Protein AF-A0A7L3KMN9-F1 (afdb_monomer)

pLDDT: mean 95.57, std 6.99, range [38.72, 98.69]

Mean predicted aligned error: 3.56 Å

Organism: NCBI:txid626378

Nearest PDB structures (foldseek):
  5nfn-assembly1_B  TM=9.937E-01  e=2.273E-22  Homo sapiens
  4qu2-assembly1_A  TM=9.905E-01  e=6.422E-22  Mus musculus
  5nfo-assembly1_A  TM=9.933E-01  e=1.152E-21  Homo sapiens
  4qsz-assembly3_A  TM=9.770E-01  e=4.801E-21  Escherichia coli K-12
  4qsz-assembly2_B  TM=9.690E-01  e=9.503E-20  Escherichia coli K-12

Foldseek 3Di:
DPDQPPDAEEAQADDALVCCLVPDVVNPGHHHYHPQFVVFLLLVQVDLVNCCVQQQQFWAWKFKALQQEAQDDDPNDRDHTDTDTDGPNVQSCDQVVVDDDSIWIKQWDFQQCCVVRPVSCPSRGDQARVSNCSNVVHGDNHDGDIDTHPSHDYDDDDDPDDDDDDDSDDDDDDDDDDPVCVVVDDD

Sequence (187 aa):
ELGWPESVPYLDRPPSPLEFYRQWVSPNKPCIIRNAISHWPALKKWISACLREVVGPKVVSVAVTPNSYAEAVFQDRFVMPEDRQMPFMNFLDIVEKKVTSPNVFYVQKQCSNLTEELPELVCDVQPDIPWMSEALGKKPDAVNFWLGESAAVTSLHKDHYENLYCVISGEKYFLLHPPSDRPFIPY

Radius of gyration: 18.08 Å; Cα contacts (8 Å, |Δi|>4): 245; chains: 1; bounding box: 43×46×42 Å

InterPro domains:
  IPR003347 JmjC domain [PS51184] (107-187)
  IPR014710 RmlC-like jelly roll fold [G3DSA:2.60.120.10] (1-187)
  IPR041667 Cupin-like domain 8 [PF13621] (17-184)

Solvent-accessible surface area (backbone atoms only — not comparable to full-atom values): 11649 Å² total; per-residue (Å²): 130,95,72,75,72,98,60,78,49,76,36,83,45,68,62,54,28,70,56,40,31,66,68,23,58,76,70,71,46,76,68,45,66,35,72,65,60,77,84,32,53,36,68,76,50,69,42,72,70,48,43,38,70,76,46,13,84,42,64,38,66,28,36,38,24,80,76,27,53,37,66,27,79,57,92,96,39,80,40,73,45,47,80,40,80,42,38,40,38,61,52,47,33,40,66,70,63,76,41,88,69,85,54,35,49,27,34,61,52,84,76,20,35,28,66,76,65,39,51,87,57,49,85,30,48,71,94,60,56,68,47,56,30,60,43,70,72,45,77,73,95,60,49,65,49,76,54,62,34,95,66,52,41,79,53,96,81,85,78,99,64,93,81,86,88,80,83,67,72,86,85,84,90,83,89,85,76,62,82,84,48,50,93,77,55,87,133

Secondary structure (DSSP, 8-state):
--PPPSSPPEESSPPPHHHHIIIIITTT---EETTSSTT-THHHH-SHHHHHHHHTT-EEEEEEESSSEESEEETTEEEPPEEEEEEHHHHHHHHTTSS--SSEEEE--TTTHHHHH-GGGGGGS-SS-HHHHHHHTS--S-----EE-TT-EEPS---SS------SSS--------GGGGGGS--

Structure (mmCIF, N/CA/C/O backbone):
data_AF-A0A7L3KMN9-F1
#
_entry.id   AF-A0A7L3KMN9-F1
#
loop_
_atom_site.group_PDB
_atom_site.id
_atom_site.type_symbol
_atom_site.label_atom_id
_atom_site.label_alt_id
_atom_site.label_comp_id
_atom_site.label_asym_id
_atom_site.label_entity_id
_atom_site.label_seq_id
_atom_site.pdbx_PDB_ins_code
_atom_site.Cartn_x
_atom_site.Cartn_y
_atom_site.Cartn_z
_atom_site.occupancy
_atom_site.B_iso_or_equiv
_atom_site.auth_seq_id
_atom_site.auth_comp_id
_atom_site.auth_asym_id
_atom_site.auth_atom_id
_atom_site.pdbx_PDB_model_num
ATOM 1 N N . GLU A 1 1 ? -24.350 -23.010 5.254 1.00 38.72 1 GLU A N 1
ATOM 2 C CA . GLU A 1 1 ? -23.432 -22.973 4.099 1.00 38.72 1 GLU A CA 1
ATOM 3 C C . GLU A 1 1 ? -22.337 -21.959 4.385 1.00 38.72 1 GLU A C 1
ATOM 5 O O . GLU A 1 1 ? -22.647 -20.846 4.792 1.00 38.72 1 GLU A O 1
ATOM 10 N N . LEU A 1 2 ? -21.069 -22.358 4.274 1.00 51.28 2 LEU A N 1
ATOM 11 C CA . LEU A 1 2 ? -19.903 -21.481 4.455 1.00 51.28 2 LEU A CA 1
ATOM 12 C C . LEU A 1 2 ? -19.679 -20.662 3.172 1.00 51.28 2 LEU A C 1
ATOM 14 O O . LEU A 1 2 ? -18.663 -20.804 2.504 1.00 51.28 2 LEU A O 1
ATOM 18 N N . GLY A 1 3 ? -20.680 -19.872 2.782 1.00 59.69 3 GLY A N 1
ATOM 19 C CA . GLY A 1 3 ? -20.587 -19.004 1.613 1.00 59.69 3 GLY A CA 1
ATOM 20 C C . GLY A 1 3 ? -19.714 -17.796 1.931 1.00 59.69 3 GLY A C 1
ATOM 21 O O . GLY A 1 3 ? -20.042 -17.008 2.823 1.00 59.69 3 GLY A O 1
ATOM 22 N N . TRP A 1 4 ? -18.600 -17.651 1.219 1.00 72.19 4 TRP A N 1
ATOM 23 C CA . TRP A 1 4 ? -17.903 -16.372 1.148 1.00 72.19 4 TRP A CA 1
ATOM 24 C C . TRP A 1 4 ? -18.816 -15.360 0.443 1.00 72.19 4 TRP A C 1
ATOM 26 O O . TRP A 1 4 ? -19.500 -15.738 -0.510 1.00 72.19 4 TRP A O 1
ATOM 36 N N . PRO A 1 5 ? -18.890 -14.101 0.907 1.00 75.88 5 PRO A N 1
ATOM 37 C CA . PRO A 1 5 ? -19.662 -13.092 0.196 1.00 75.88 5 PRO A CA 1
ATOM 38 C C . PRO A 1 5 ? -19.078 -12.893 -1.209 1.00 75.88 5 PRO A C 1
ATOM 40 O O . PRO A 1 5 ? -17.860 -12.846 -1.365 1.00 75.88 5 PRO A O 1
ATOM 43 N N . GLU A 1 6 ? -19.939 -12.735 -2.219 1.00 82.94 6 GLU A N 1
ATOM 44 C CA . GLU A 1 6 ? -19.522 -12.529 -3.620 1.00 82.94 6 GLU A CA 1
ATOM 45 C C . GLU A 1 6 ? -18.734 -11.221 -3.830 1.00 82.94 6 GLU A C 1
ATOM 47 O O . GLU A 1 6 ? -18.059 -11.047 -4.841 1.00 82.94 6 GLU A O 1
ATOM 52 N N . SER A 1 7 ? -18.798 -10.296 -2.867 1.00 93.19 7 SER A N 1
ATOM 53 C CA . SER A 1 7 ? -18.113 -9.003 -2.899 1.00 93.19 7 SER A CA 1
ATOM 54 C C . SER A 1 7 ? -17.519 -8.642 -1.540 1.00 93.19 7 SER A C 1
ATOM 56 O O . SER A 1 7 ? -18.111 -8.955 -0.503 1.00 93.19 7 SER A O 1
ATOM 58 N N . VAL A 1 8 ? -16.410 -7.896 -1.536 1.00 96.94 8 VAL A N 1
ATOM 59 C CA . VAL A 1 8 ? -15.819 -7.351 -0.305 1.00 96.94 8 VAL A CA 1
ATOM 60 C C . VAL A 1 8 ? -16.726 -6.242 0.259 1.00 96.94 8 VAL A C 1
ATOM 62 O O . VAL A 1 8 ? -16.951 -5.239 -0.421 1.00 96.94 8 VAL A O 1
ATOM 65 N N . PRO A 1 9 ? -17.264 -6.391 1.483 1.00 97.00 9 PRO A N 1
ATOM 66 C CA . PRO A 1 9 ? -18.179 -5.417 2.070 1.00 97.00 9 PRO A CA 1
ATOM 67 C C . PRO A 1 9 ? -17.468 -4.131 2.509 1.00 97.00 9 PRO A C 1
ATOM 69 O O . PRO A 1 9 ? -16.293 -4.140 2.888 1.00 97.00 9 PRO A O 1
ATOM 72 N N . TYR A 1 10 ? -18.221 -3.029 2.511 1.00 98.19 10 TYR A N 1
ATOM 73 C CA . TYR A 1 10 ? -17.763 -1.712 2.949 1.00 98.19 10 TYR A CA 1
ATOM 74 C C . TYR A 1 10 ? -18.310 -1.364 4.338 1.00 98.19 10 TYR A C 1
ATOM 76 O O . TYR A 1 10 ? -19.479 -1.606 4.630 1.00 98.19 10 TYR A O 1
ATOM 84 N N . LEU A 1 11 ? -17.476 -0.735 5.166 1.00 98.25 11 LEU A N 1
ATOM 85 C CA . LEU A 1 11 ? -17.874 -0.036 6.385 1.00 98.25 11 LEU A CA 1
ATOM 86 C C . LEU A 1 11 ? -17.721 1.464 6.145 1.00 98.25 11 LEU A C 1
ATOM 88 O O . LEU A 1 11 ? -16.671 1.911 5.689 1.00 98.25 11 LEU A O 1
ATOM 92 N N . ASP A 1 12 ? -18.726 2.262 6.499 1.00 98.00 12 ASP A N 1
ATOM 93 C CA . ASP A 1 12 ? -18.666 3.720 6.318 1.00 98.00 12 ASP A CA 1
ATOM 94 C C . ASP A 1 12 ? -17.828 4.443 7.388 1.00 98.00 12 ASP A C 1
ATOM 96 O O . ASP A 1 12 ? -17.547 5.637 7.261 1.00 98.00 12 ASP A O 1
ATOM 100 N N . ARG A 1 13 ? -17.425 3.733 8.447 1.00 97.19 13 ARG A N 1
ATOM 101 C CA . ARG A 1 13 ? -16.622 4.257 9.558 1.00 97.19 13 ARG A CA 1
ATOM 102 C C . ARG A 1 13 ? -15.707 3.182 10.149 1.00 97.19 13 ARG A C 1
ATOM 104 O O . ARG A 1 13 ? -16.015 1.995 10.015 1.00 97.19 13 ARG A O 1
ATOM 111 N N . PRO A 1 14 ? -14.670 3.578 10.906 1.00 97.81 14 PRO A N 1
ATOM 112 C CA . PRO A 1 14 ? -13.945 2.669 11.783 1.00 97.81 14 PRO A CA 1
ATOM 113 C C . PRO A 1 14 ? -14.877 1.863 12.706 1.00 97.81 14 PRO A C 1
ATOM 115 O O . PRO A 1 14 ? -15.758 2.452 13.354 1.00 97.81 14 PRO A O 1
ATOM 118 N N . PRO A 1 15 ? -14.708 0.532 12.779 1.00 98.06 15 PRO A N 1
ATOM 119 C CA . PRO A 1 15 ? -15.405 -0.308 13.745 1.00 98.06 15 PRO A CA 1
ATOM 120 C C . PRO A 1 15 ? -14.824 -0.132 15.151 1.00 98.06 15 PRO A C 1
ATOM 122 O O . PRO A 1 15 ? -13.689 0.311 15.328 1.00 98.06 15 PRO A O 1
ATOM 125 N N . SER A 1 16 ? -15.594 -0.521 16.169 1.00 98.50 16 SER A N 1
ATOM 126 C CA . SER A 1 16 ? -15.006 -0.725 17.503 1.00 98.50 16 SER A CA 1
ATOM 127 C C . SER A 1 16 ? -14.066 -1.946 17.502 1.00 98.50 16 SER A C 1
ATOM 129 O O . SER A 1 16 ? -14.273 -2.855 16.697 1.00 98.50 16 SER A O 1
ATOM 131 N N . PRO A 1 17 ? -13.086 -2.038 18.418 1.00 98.69 17 PRO A N 1
ATOM 132 C CA . PRO A 1 17 ? -12.179 -3.188 18.503 1.00 98.69 17 PRO A CA 1
ATOM 133 C C . PRO A 1 17 ? -12.902 -4.542 18.599 1.00 98.69 17 PRO A C 1
ATOM 135 O O . PRO A 1 17 ? -12.623 -5.466 17.835 1.00 98.69 17 PRO A O 1
ATOM 138 N N . LEU A 1 18 ? -13.909 -4.640 19.477 1.00 98.56 18 LEU A N 1
ATOM 139 C CA . LEU A 1 18 ? -14.726 -5.847 19.647 1.00 98.56 18 LEU A CA 1
ATOM 140 C C . LEU A 1 18 ? -15.517 -6.201 18.380 1.00 98.56 18 LEU A C 1
ATOM 142 O O . LEU A 1 18 ? -15.617 -7.369 18.002 1.00 98.56 18 LEU A O 1
ATOM 146 N N . GLU A 1 19 ? -16.109 -5.195 17.737 1.00 98.31 19 GLU A N 1
ATOM 147 C CA . GLU A 1 19 ? -16.822 -5.365 16.471 1.00 98.31 19 GLU A CA 1
ATOM 148 C C . GLU A 1 19 ? -15.878 -5.867 15.382 1.00 98.31 19 GLU A C 1
ATOM 150 O O . GLU A 1 19 ? -16.220 -6.821 14.682 1.00 98.31 19 GLU A O 1
ATOM 155 N N . PHE A 1 20 ? -14.687 -5.270 15.287 1.00 98.44 20 PHE A N 1
ATOM 156 C CA . PHE A 1 20 ? -13.703 -5.628 14.283 1.00 98.44 20 PHE A CA 1
ATOM 157 C C . PHE A 1 20 ? -13.250 -7.078 14.431 1.00 98.44 20 PHE A C 1
ATOM 159 O O . PHE A 1 20 ? -13.301 -7.859 13.478 1.00 98.44 20 PHE A O 1
ATOM 166 N N . TYR A 1 21 ? -12.894 -7.458 15.659 1.00 98.56 21 TYR A N 1
ATOM 167 C CA . TYR A 1 21 ? -12.432 -8.804 15.948 1.00 98.56 21 TYR A CA 1
ATOM 168 C C . TYR A 1 21 ? -13.511 -9.853 15.659 1.00 98.56 21 TYR A C 1
ATOM 170 O O . TYR A 1 21 ? -13.257 -10.854 14.991 1.00 98.56 21 TYR A O 1
ATOM 178 N N . ARG A 1 22 ? -14.742 -9.611 16.129 1.00 98.31 22 ARG A N 1
ATOM 179 C CA . ARG A 1 22 ? -15.857 -10.556 15.991 1.00 98.31 22 ARG A CA 1
ATOM 180 C C . ARG A 1 22 ? -16.311 -10.733 14.544 1.00 98.31 22 ARG A C 1
ATOM 182 O O . ARG A 1 22 ? -16.684 -11.838 14.166 1.00 98.31 22 ARG A O 1
ATOM 189 N N . GLN A 1 23 ? -16.363 -9.652 13.765 1.00 97.25 23 GLN A N 1
ATOM 190 C CA . GLN A 1 23 ? -16.981 -9.671 12.435 1.00 97.25 23 GLN A CA 1
ATOM 191 C C . GLN A 1 23 ? -15.994 -9.918 11.291 1.00 97.25 23 GLN A C 1
ATOM 193 O O . GLN A 1 23 ? -16.420 -10.431 10.255 1.00 97.25 23 GLN A O 1
ATOM 198 N N . TRP A 1 24 ? -14.708 -9.597 11.473 1.00 97.44 24 TRP A N 1
ATOM 199 C CA . TRP A 1 24 ? -13.715 -9.628 10.392 1.00 97.44 24 TRP A CA 1
ATOM 200 C C . TRP A 1 24 ? -12.519 -10.516 10.721 1.00 97.44 24 TRP A C 1
ATOM 202 O O . TRP A 1 24 ? -12.284 -11.482 10.000 1.00 97.44 24 TRP A O 1
ATOM 212 N N . VAL A 1 25 ? -11.826 -10.268 11.838 1.00 97.94 25 VAL A N 1
ATOM 213 C CA . VAL A 1 25 ? -10.601 -11.013 12.195 1.00 97.94 25 VAL A CA 1
ATOM 214 C C . VAL A 1 25 ? -10.900 -12.485 12.481 1.00 97.94 25 VAL A C 1
ATOM 216 O O . VAL A 1 25 ? -10.425 -13.370 11.777 1.00 97.94 25 VAL A O 1
ATOM 219 N N . SER A 1 26 ? -11.736 -12.766 13.486 1.00 97.94 26 SER A N 1
ATOM 220 C CA . SER A 1 26 ? -12.065 -14.135 13.901 1.00 97.94 26 SER A CA 1
ATOM 221 C C . SER A 1 26 ? -12.664 -14.999 12.778 1.00 97.94 26 SER A C 1
ATOM 223 O O . SER A 1 26 ? -12.251 -16.153 12.661 1.00 97.94 26 SER A O 1
ATOM 225 N N . PRO A 1 27 ? -13.593 -14.500 11.936 1.00 96.19 27 PRO A N 1
ATOM 226 C CA . PRO A 1 27 ? -14.102 -15.268 10.801 1.00 96.19 27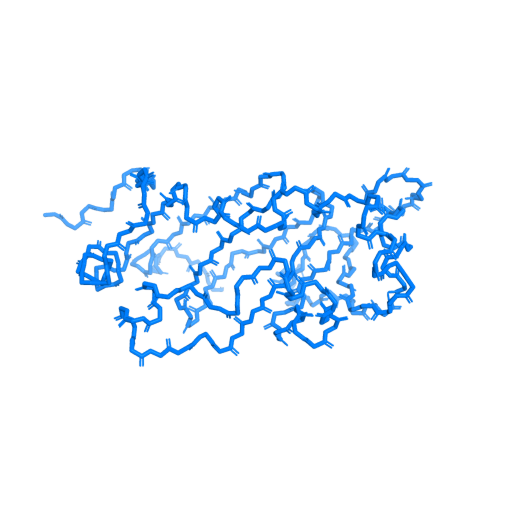 PRO A CA 1
ATOM 227 C C . PRO A 1 27 ? -13.209 -15.208 9.548 1.00 96.19 27 PRO A C 1
ATOM 229 O O . PRO A 1 27 ? -13.607 -15.776 8.533 1.00 96.19 27 PRO A O 1
ATOM 232 N N . ASN A 1 28 ? -12.047 -14.542 9.598 1.00 96.88 28 ASN A N 1
ATOM 233 C CA . ASN A 1 28 ? -11.095 -14.387 8.492 1.00 96.88 28 ASN A CA 1
ATOM 234 C C . ASN A 1 28 ? -11.726 -13.758 7.232 1.00 96.88 28 ASN A C 1
ATOM 236 O O . ASN A 1 28 ? -11.634 -14.298 6.135 1.00 96.88 28 ASN A O 1
ATOM 240 N N . LYS A 1 29 ? -12.433 -12.631 7.382 1.00 96.12 29 LYS A N 1
ATOM 241 C CA . LYS A 1 29 ? -13.154 -11.963 6.284 1.00 96.12 29 LYS A CA 1
ATOM 242 C C . LYS A 1 29 ? -12.533 -10.610 5.928 1.00 96.12 29 LYS A C 1
ATOM 244 O O . LYS A 1 29 ? -12.322 -9.801 6.832 1.00 96.12 29 LYS A O 1
ATOM 249 N N . PRO A 1 30 ? -12.324 -10.310 4.632 1.00 97.62 30 PRO A N 1
ATOM 250 C CA . PRO A 1 30 ? -11.887 -8.985 4.209 1.00 97.62 30 PRO A CA 1
ATOM 251 C C . PRO A 1 30 ? -13.030 -7.965 4.311 1.00 97.62 30 PRO A C 1
ATOM 253 O O . PRO A 1 30 ? -14.206 -8.306 4.169 1.00 97.62 30 PRO A O 1
ATOM 256 N N . CYS A 1 31 ? -12.674 -6.694 4.494 1.00 97.88 31 CYS A N 1
ATOM 257 C CA . CYS A 1 31 ? -13.583 -5.557 4.359 1.00 97.88 31 CYS A CA 1
ATOM 258 C C . CYS A 1 31 ? -12.830 -4.305 3.895 1.00 97.88 31 CYS A C 1
ATOM 260 O O . CYS A 1 31 ? -11.608 -4.225 4.015 1.00 97.88 31 CYS A O 1
ATOM 262 N N . ILE A 1 32 ? -13.568 -3.317 3.388 1.00 98.62 32 ILE A N 1
ATOM 263 C CA . ILE A 1 32 ? -13.047 -1.981 3.081 1.00 98.62 32 ILE A CA 1
ATOM 264 C C . ILE A 1 32 ? -13.632 -0.990 4.084 1.00 98.62 32 ILE A C 1
ATOM 266 O O . ILE A 1 32 ? -14.848 -0.860 4.194 1.00 98.62 32 ILE A O 1
ATOM 270 N N . ILE A 1 33 ? -12.779 -0.255 4.796 1.00 98.62 33 ILE A N 1
ATOM 271 C CA . ILE A 1 33 ? -13.207 0.691 5.833 1.00 98.62 33 ILE A CA 1
ATOM 272 C C . ILE A 1 33 ? -13.008 2.118 5.326 1.00 98.62 33 ILE A C 1
ATOM 274 O O . ILE A 1 33 ? -11.885 2.595 5.166 1.00 98.62 33 ILE A O 1
ATOM 278 N N . ARG A 1 34 ? -14.112 2.818 5.081 1.00 98.44 34 ARG A N 1
ATOM 279 C CA . ARG A 1 34 ? -14.117 4.230 4.698 1.00 98.44 34 ARG A CA 1
ATOM 280 C C . ARG A 1 34 ? -13.919 5.112 5.922 1.00 98.44 34 ARG A C 1
ATOM 282 O O . ARG A 1 34 ? -14.195 4.726 7.056 1.00 98.44 34 ARG A O 1
ATOM 289 N N . ASN A 1 35 ? -13.442 6.327 5.670 1.00 97.50 35 ASN A N 1
ATOM 290 C CA . ASN A 1 35 ? -13.245 7.363 6.682 1.00 97.50 35 ASN A CA 1
ATOM 291 C C . ASN A 1 35 ? -12.306 6.974 7.844 1.00 97.50 35 ASN A C 1
ATOM 293 O O . ASN A 1 35 ? -12.339 7.604 8.898 1.00 97.50 35 ASN A O 1
ATOM 297 N N . ALA A 1 36 ? -11.466 5.947 7.668 1.00 97.94 36 ALA A N 1
ATOM 298 C CA . ALA A 1 36 ? -10.577 5.456 8.721 1.00 97.94 36 ALA A CA 1
ATOM 299 C C . ALA A 1 36 ? -9.269 6.234 8.865 1.00 97.94 36 ALA A C 1
ATOM 301 O O . ALA A 1 36 ? -8.643 6.177 9.919 1.00 97.94 36 ALA A O 1
ATOM 302 N N . ILE A 1 37 ? -8.877 6.960 7.819 1.00 97.88 37 ILE A N 1
ATOM 303 C CA . ILE A 1 37 ? -7.622 7.715 7.753 1.00 97.88 37 ILE A CA 1
ATOM 304 C C . ILE A 1 37 ? -7.853 9.187 7.387 1.00 97.88 37 ILE A C 1
ATOM 306 O O . ILE A 1 37 ? -6.915 9.889 7.035 1.00 97.88 37 ILE A O 1
ATOM 310 N N . SER A 1 38 ? -9.096 9.682 7.464 1.00 97.12 38 SER A N 1
ATOM 311 C CA . SER A 1 38 ? -9.467 11.048 7.046 1.00 97.12 38 SER A CA 1
ATOM 312 C C . SER A 1 38 ? -8.726 12.153 7.807 1.00 97.12 38 SER A C 1
ATOM 314 O O . SER A 1 38 ? -8.641 13.287 7.338 1.00 97.12 38 SER A O 1
ATOM 316 N N . HIS A 1 39 ? -8.207 11.836 8.993 1.00 97.00 39 HIS A N 1
ATOM 317 C CA . HIS A 1 39 ? -7.405 12.721 9.834 1.00 97.00 39 HIS A CA 1
ATOM 318 C C . HIS A 1 39 ? -5.911 12.706 9.496 1.00 97.00 39 HIS A C 1
ATOM 320 O O . HIS A 1 39 ? -5.186 13.540 10.032 1.00 97.00 39 HIS A O 1
ATOM 326 N N . TRP A 1 40 ? -5.432 11.796 8.641 1.00 98.38 40 TRP A N 1
ATOM 327 C CA . TRP A 1 40 ? -4.018 11.727 8.266 1.00 98.38 40 TRP A CA 1
ATOM 328 C C . TRP A 1 40 ? -3.628 12.915 7.373 1.00 98.38 40 TRP A C 1
ATOM 330 O O . TRP A 1 40 ? -4.210 13.086 6.295 1.00 98.38 40 TRP A O 1
ATOM 340 N N . PRO A 1 41 ? -2.613 13.719 7.758 1.00 98.38 41 PRO A N 1
ATOM 341 C CA . PRO A 1 41 ? -2.068 14.763 6.889 1.00 98.38 41 PRO A CA 1
ATOM 342 C C . PRO A 1 41 ? -1.625 14.252 5.511 1.00 98.38 41 PRO A C 1
ATOM 344 O O . PRO A 1 41 ? -1.718 14.998 4.532 1.00 98.38 41 PRO A O 1
ATOM 347 N N . ALA A 1 42 ? -1.204 12.984 5.419 1.00 98.31 42 ALA A N 1
ATOM 348 C CA . ALA A 1 42 ? -0.777 12.328 4.185 1.00 98.31 42 ALA A CA 1
ATOM 349 C C . ALA A 1 42 ? -1.789 12.465 3.036 1.00 98.31 42 ALA A C 1
ATOM 351 O O . ALA A 1 42 ? -1.381 12.727 1.908 1.00 98.31 42 ALA A O 1
ATOM 352 N N . LEU A 1 43 ? -3.101 12.411 3.313 1.00 98.00 43 LEU A N 1
ATOM 353 C CA . LEU A 1 43 ? -4.152 12.554 2.290 1.00 98.00 43 LEU A CA 1
ATOM 354 C C . LEU A 1 43 ? -4.114 13.897 1.543 1.00 98.00 43 LEU A C 1
ATOM 356 O O . LEU A 1 43 ? -4.670 14.015 0.455 1.00 98.00 43 LEU A O 1
ATOM 360 N N . LYS A 1 44 ? -3.490 14.923 2.131 1.00 97.19 44 LYS A N 1
ATOM 361 C CA . LYS A 1 44 ? -3.318 16.246 1.512 1.00 97.19 44 LYS A CA 1
ATOM 362 C C . LYS A 1 44 ? -1.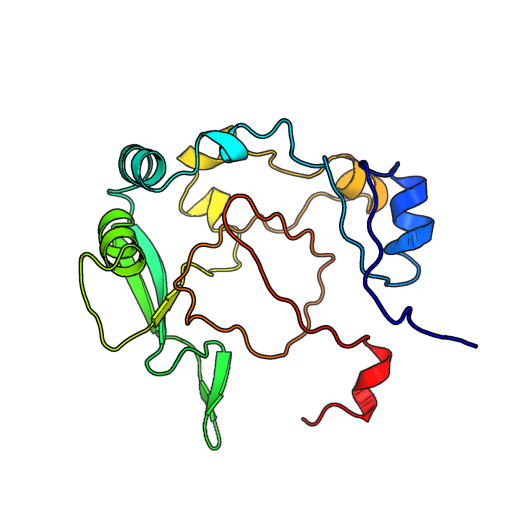876 16.507 1.091 1.00 97.19 44 LYS A C 1
ATOM 364 O O . LYS A 1 44 ? -1.649 17.215 0.116 1.00 97.19 44 LYS A O 1
ATOM 369 N N . LYS A 1 45 ? -0.913 15.986 1.854 1.00 97.62 45 LYS A N 1
ATOM 370 C CA . LYS A 1 45 ? 0.512 16.292 1.692 1.00 97.62 45 LYS A CA 1
ATOM 371 C C . LYS A 1 45 ? 1.247 15.342 0.760 1.00 97.62 45 LYS A C 1
ATOM 373 O O . LYS A 1 45 ? 2.218 15.762 0.150 1.00 97.62 45 LYS A O 1
ATOM 378 N N . TRP A 1 46 ? 0.843 14.079 0.642 1.00 97.50 46 TRP A N 1
ATOM 379 C CA . TRP A 1 46 ? 1.590 13.086 -0.139 1.00 97.50 46 TRP A CA 1
ATOM 380 C C . TRP A 1 46 ? 1.237 13.157 -1.628 1.00 97.50 46 TRP A C 1
ATOM 382 O O . TRP A 1 46 ? 0.766 12.200 -2.238 1.00 97.50 46 TRP A O 1
ATOM 392 N N . ILE A 1 47 ? 1.481 14.326 -2.216 1.00 95.56 47 ILE A N 1
ATOM 393 C CA . ILE A 1 47 ? 1.516 14.536 -3.663 1.00 95.56 47 ILE A CA 1
ATOM 394 C C . ILE A 1 47 ? 2.971 14.550 -4.135 1.00 95.56 47 ILE A C 1
ATOM 396 O O . ILE A 1 47 ? 3.868 14.919 -3.373 1.00 95.56 47 ILE A O 1
ATOM 400 N N . SER A 1 48 ? 3.223 14.193 -5.397 1.00 94.12 48 SER A N 1
ATOM 401 C CA . SER A 1 48 ? 4.586 14.013 -5.918 1.00 94.12 48 SER A CA 1
ATOM 402 C C . SER A 1 48 ? 5.500 15.220 -5.699 1.00 94.12 48 SER A C 1
ATOM 404 O O . SER A 1 48 ? 6.672 15.043 -5.379 1.00 94.12 48 SER A O 1
ATOM 406 N N . ALA A 1 49 ? 4.974 16.446 -5.816 1.00 95.75 49 ALA A N 1
ATOM 407 C CA . ALA A 1 49 ? 5.739 17.670 -5.576 1.00 95.75 49 ALA A CA 1
ATOM 408 C C . ALA A 1 49 ? 6.237 17.772 -4.123 1.00 95.75 49 ALA A C 1
ATOM 410 O O . ALA A 1 49 ? 7.423 17.996 -3.897 1.00 95.75 49 ALA A O 1
ATOM 411 N N . CYS A 1 50 ? 5.358 17.539 -3.149 1.00 96.50 50 CYS A N 1
ATOM 412 C CA . CYS A 1 50 ? 5.710 17.572 -1.731 1.00 96.50 50 CYS A CA 1
ATOM 413 C C . CYS A 1 50 ? 6.630 16.410 -1.348 1.00 96.50 50 CYS A C 1
ATOM 415 O O . CYS A 1 50 ? 7.608 16.616 -0.640 1.00 96.50 50 CYS A O 1
ATOM 417 N N . LEU A 1 51 ? 6.378 15.197 -1.854 1.00 97.75 51 LEU A N 1
ATOM 418 C CA . LEU A 1 51 ? 7.273 14.060 -1.613 1.00 97.75 51 LEU A CA 1
ATOM 419 C C . LEU A 1 51 ? 8.675 14.328 -2.178 1.00 97.75 51 LEU A C 1
ATOM 421 O O . LEU A 1 51 ? 9.674 14.048 -1.521 1.00 97.75 51 LEU A O 1
ATOM 425 N N . ARG A 1 52 ? 8.763 14.927 -3.371 1.00 97.81 52 ARG A N 1
ATOM 426 C CA . ARG A 1 52 ? 10.034 15.340 -3.975 1.00 97.81 52 ARG A CA 1
ATOM 427 C C . ARG A 1 52 ? 10.768 16.377 -3.128 1.00 97.81 52 ARG A C 1
ATOM 429 O O . ARG A 1 52 ? 11.986 16.296 -3.020 1.00 97.81 52 ARG A O 1
ATOM 436 N N . GLU A 1 53 ? 10.051 17.329 -2.543 1.00 97.75 53 GLU A N 1
ATOM 437 C CA . GLU A 1 53 ? 10.633 18.345 -1.663 1.00 97.75 53 GLU A CA 1
ATOM 438 C C . GLU A 1 53 ? 11.150 17.741 -0.349 1.00 97.75 53 GLU A C 1
ATOM 440 O O . GLU A 1 53 ? 12.274 18.026 0.054 1.00 97.75 53 GLU A O 1
ATOM 445 N N . VAL A 1 54 ? 10.359 16.874 0.292 1.00 97.62 54 VAL A N 1
ATOM 446 C CA . VAL A 1 54 ? 10.665 16.343 1.631 1.00 97.62 54 VAL A CA 1
ATOM 447 C C . VAL A 1 54 ? 11.698 15.216 1.587 1.00 97.62 54 VAL A C 1
ATOM 449 O O . VAL A 1 54 ? 12.649 15.226 2.365 1.00 97.62 54 VAL A O 1
ATOM 452 N N . VAL A 1 55 ? 11.532 14.243 0.686 1.00 98.00 55 VAL A N 1
ATOM 453 C CA . VAL A 1 55 ? 12.364 13.024 0.642 1.00 98.00 55 VAL A CA 1
ATOM 454 C C . VAL A 1 55 ? 13.105 12.830 -0.679 1.00 98.00 55 VAL A C 1
ATOM 456 O O . VAL A 1 55 ? 13.798 11.834 -0.844 1.00 98.00 55 VAL A O 1
ATOM 459 N N . GLY A 1 56 ? 13.034 13.772 -1.623 1.00 98.06 56 GLY A N 1
ATOM 460 C CA . GLY A 1 56 ? 13.639 13.626 -2.954 1.00 98.06 56 GLY A CA 1
ATOM 461 C C . GLY A 1 56 ? 15.110 13.175 -2.966 1.00 98.06 56 GLY A C 1
ATOM 462 O O . GLY A 1 56 ? 15.434 12.251 -3.714 1.00 98.06 56 GLY A O 1
ATOM 463 N N . PRO A 1 57 ? 16.012 13.777 -2.167 1.00 98.12 57 PRO A N 1
ATOM 464 C CA . PRO A 1 57 ? 17.421 13.371 -2.120 1.00 98.12 57 PRO A CA 1
ATOM 465 C C . PRO A 1 57 ? 17.690 12.034 -1.418 1.00 98.12 57 PRO A C 1
ATOM 467 O O . PRO A 1 57 ? 18.806 11.524 -1.520 1.00 98.12 57 PRO A O 1
ATOM 470 N N . LYS A 1 58 ? 16.718 11.470 -0.687 1.00 97.88 58 LYS A N 1
ATOM 471 C CA . LYS A 1 58 ? 16.904 10.215 0.051 1.00 97.88 58 LYS A CA 1
ATOM 472 C C . LYS A 1 58 ? 17.088 9.059 -0.912 1.00 97.88 58 LYS A C 1
ATOM 474 O O . LYS A 1 58 ? 16.346 8.928 -1.880 1.00 97.88 58 LYS A O 1
ATOM 479 N N . VAL A 1 59 ? 18.070 8.217 -0.623 1.00 98.12 59 VAL A N 1
ATOM 480 C CA . VAL A 1 59 ? 18.268 6.961 -1.341 1.00 98.12 59 VAL A CA 1
ATOM 481 C C . VAL A 1 59 ? 17.338 5.922 -0.728 1.00 98.12 59 VAL A C 1
ATOM 483 O O . VAL A 1 59 ? 17.376 5.716 0.481 1.00 98.12 59 VAL A O 1
ATOM 486 N N . VAL A 1 60 ? 16.500 5.309 -1.560 1.00 97.94 60 VAL A N 1
ATOM 487 C CA . VAL A 1 60 ? 15.537 4.275 -1.158 1.00 97.94 60 VAL A CA 1
ATOM 488 C C . VAL A 1 60 ? 15.779 2.982 -1.924 1.00 97.94 60 VAL A C 1
ATOM 490 O O . VAL A 1 60 ? 16.356 3.000 -3.018 1.00 97.94 60 VAL A O 1
ATOM 493 N N . SER A 1 61 ? 15.290 1.874 -1.367 1.00 98.12 61 SER A N 1
ATOM 494 C CA . SER A 1 61 ? 15.304 0.568 -2.029 1.00 98.12 61 SER A CA 1
ATOM 495 C C . SER A 1 61 ? 14.152 0.472 -3.036 1.00 98.12 61 SER A C 1
ATOM 497 O O . SER A 1 61 ? 12.977 0.480 -2.655 1.00 98.12 61 SER A O 1
ATOM 499 N N . VAL A 1 62 ? 14.473 0.372 -4.327 1.00 98.38 62 VAL A N 1
ATOM 500 C CA . VAL A 1 62 ? 13.495 0.266 -5.419 1.00 98.38 62 VAL A CA 1
ATOM 501 C C . VAL A 1 62 ? 13.618 -1.098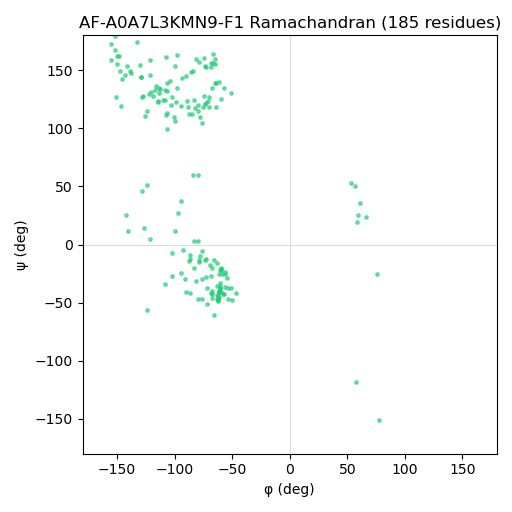 -6.085 1.00 98.38 62 VAL A C 1
ATOM 503 O O . VAL A 1 62 ? 14.680 -1.455 -6.587 1.00 98.38 62 VAL A O 1
ATOM 506 N N . ALA A 1 63 ? 12.518 -1.845 -6.134 1.00 98.25 63 ALA A N 1
ATOM 507 C CA . ALA A 1 63 ? 12.436 -3.071 -6.912 1.00 98.25 63 ALA A CA 1
ATOM 508 C C . ALA A 1 63 ? 12.334 -2.731 -8.402 1.00 98.25 63 ALA A C 1
ATOM 510 O O . ALA A 1 63 ? 11.467 -1.951 -8.808 1.00 98.25 63 ALA A O 1
ATOM 511 N N . VAL A 1 64 ? 13.201 -3.336 -9.210 1.00 98.19 64 VAL A N 1
ATOM 512 C CA . VAL A 1 64 ? 13.236 -3.154 -10.662 1.00 98.19 64 VAL A CA 1
ATOM 513 C C . VAL A 1 64 ? 12.986 -4.494 -11.342 1.00 98.19 64 VAL A C 1
ATOM 515 O O . VAL A 1 64 ? 13.645 -5.492 -11.045 1.00 98.19 64 VAL A O 1
ATOM 518 N N . THR A 1 65 ? 12.019 -4.523 -12.260 1.00 97.75 65 THR A N 1
ATOM 519 C CA . THR A 1 65 ? 11.659 -5.729 -13.021 1.00 97.75 65 THR A CA 1
ATOM 520 C C . THR A 1 65 ? 11.611 -5.433 -14.519 1.00 97.75 65 THR A C 1
ATOM 522 O O . THR A 1 65 ? 11.184 -4.348 -14.912 1.00 97.75 65 THR A O 1
ATOM 525 N N . PRO A 1 66 ? 12.024 -6.370 -15.388 1.00 96.50 66 PRO A N 1
ATOM 526 C CA . PRO A 1 66 ? 11.949 -6.171 -16.836 1.00 96.50 66 PRO A CA 1
ATOM 527 C C . PRO A 1 66 ? 10.538 -6.397 -17.402 1.00 96.50 66 PRO A C 1
ATOM 529 O O . PRO A 1 66 ? 10.282 -6.096 -18.562 1.00 96.50 66 PRO A O 1
ATOM 532 N N . ASN A 1 67 ? 9.635 -6.994 -16.621 1.00 92.50 67 ASN A N 1
ATOM 533 C CA . ASN A 1 67 ? 8.375 -7.546 -17.112 1.00 92.50 67 ASN A CA 1
ATOM 534 C C . ASN A 1 67 ? 7.205 -7.339 -16.143 1.00 92.50 67 ASN A C 1
ATOM 536 O O . ASN A 1 67 ? 6.284 -8.142 -16.185 1.00 92.50 67 ASN A O 1
ATOM 540 N N . SER A 1 68 ? 7.247 -6.323 -15.275 1.00 94.19 68 SER A N 1
ATOM 541 C CA . SER A 1 68 ? 6.202 -5.989 -14.289 1.00 94.19 68 SER A CA 1
ATOM 542 C C . SER A 1 68 ? 6.096 -6.862 -13.041 1.00 94.19 68 SER A C 1
ATOM 544 O O . SER A 1 68 ? 5.581 -6.378 -12.031 1.00 94.19 68 SER A O 1
ATOM 546 N N . TYR A 1 69 ? 6.535 -8.118 -13.087 1.00 93.75 69 TYR A N 1
ATOM 547 C CA . TYR A 1 69 ? 6.270 -9.088 -12.026 1.00 93.75 69 TYR A CA 1
ATOM 548 C C . TYR A 1 69 ? 7.479 -9.250 -11.108 1.00 93.75 69 TYR A C 1
ATOM 550 O O . TYR A 1 69 ? 8.492 -9.839 -11.487 1.00 93.75 69 TYR A O 1
ATOM 558 N N . ALA A 1 70 ? 7.357 -8.750 -9.879 1.00 90.56 70 ALA A N 1
ATOM 559 C CA . ALA A 1 70 ? 8.288 -9.081 -8.807 1.00 90.56 70 ALA A CA 1
ATOM 560 C C . ALA A 1 70 ? 7.846 -10.378 -8.113 1.00 90.56 70 ALA A C 1
ATOM 562 O O . ALA A 1 70 ? 6.645 -10.647 -8.020 1.00 90.56 70 ALA A O 1
ATOM 563 N N . GLU A 1 71 ? 8.817 -11.154 -7.614 1.00 92.00 71 GLU A N 1
ATOM 564 C CA . GLU A 1 71 ? 8.573 -12.342 -6.778 1.00 92.00 71 GLU A CA 1
ATOM 565 C C . GLU A 1 71 ? 7.605 -13.320 -7.459 1.00 92.00 71 GLU A C 1
ATOM 567 O O . GLU A 1 71 ? 6.551 -13.688 -6.938 1.00 92.00 71 GLU A O 1
ATOM 572 N N . ALA A 1 72 ? 7.945 -13.679 -8.695 1.00 94.81 72 ALA A N 1
ATOM 573 C CA . ALA A 1 72 ? 7.069 -14.403 -9.602 1.00 94.81 72 ALA A CA 1
ATOM 574 C C . ALA A 1 72 ? 7.774 -15.612 -10.211 1.00 94.81 72 ALA A C 1
ATOM 576 O O . ALA A 1 72 ? 8.997 -15.631 -10.371 1.00 94.81 72 ALA A O 1
ATOM 577 N N . VAL A 1 73 ? 6.990 -16.615 -10.605 1.00 93.44 73 VAL A N 1
ATOM 578 C CA . VAL A 1 73 ? 7.505 -17.712 -11.425 1.00 93.44 73 VAL A CA 1
ATOM 579 C C . VAL A 1 73 ? 7.714 -17.199 -12.847 1.00 93.44 73 VAL A C 1
ATOM 581 O O . VAL A 1 73 ? 6.777 -16.749 -13.505 1.00 93.44 73 VAL A O 1
ATOM 584 N N . PHE A 1 74 ? 8.947 -17.286 -13.330 1.00 92.88 74 PHE A N 1
ATOM 585 C CA . PHE A 1 74 ? 9.301 -17.043 -14.718 1.00 92.88 74 PHE A CA 1
ATOM 586 C C . PHE A 1 74 ? 10.005 -18.285 -15.253 1.00 92.88 74 PHE A C 1
ATOM 588 O O . PHE A 1 74 ? 11.091 -18.642 -14.797 1.00 92.88 74 PHE A O 1
ATOM 595 N N . GLN A 1 75 ? 9.364 -18.949 -16.218 1.00 91.50 75 GLN A N 1
ATOM 596 C CA . GLN A 1 75 ? 9.777 -20.267 -16.706 1.00 91.50 75 GLN A CA 1
ATOM 597 C C . GLN A 1 75 ? 9.817 -21.294 -15.559 1.00 91.50 75 GLN A C 1
ATOM 599 O O . GLN A 1 75 ? 8.787 -21.565 -14.951 1.00 91.50 75 GLN A O 1
ATOM 604 N N . ASP A 1 76 ? 10.984 -21.863 -15.267 1.00 93.56 76 ASP A N 1
ATOM 605 C CA . ASP A 1 76 ? 11.223 -22.894 -14.257 1.00 93.56 76 ASP A CA 1
ATOM 606 C C . ASP A 1 76 ? 11.801 -22.332 -12.946 1.00 93.56 76 ASP A C 1
ATOM 608 O O . ASP A 1 76 ? 12.277 -23.088 -12.097 1.00 93.56 76 ASP A O 1
ATOM 612 N N . ARG A 1 77 ? 11.797 -21.003 -12.771 1.00 94.69 77 ARG A N 1
ATOM 613 C CA . ARG A 1 77 ? 12.431 -20.331 -11.629 1.00 94.69 77 ARG A CA 1
ATOM 614 C C . ARG A 1 77 ? 11.491 -19.357 -10.952 1.00 94.69 77 ARG A C 1
ATOM 616 O O . ARG A 1 77 ? 10.738 -18.639 -11.600 1.00 94.69 77 ARG A O 1
ATOM 623 N N . PHE A 1 78 ? 11.618 -19.276 -9.635 1.00 96.06 78 PHE A N 1
ATOM 624 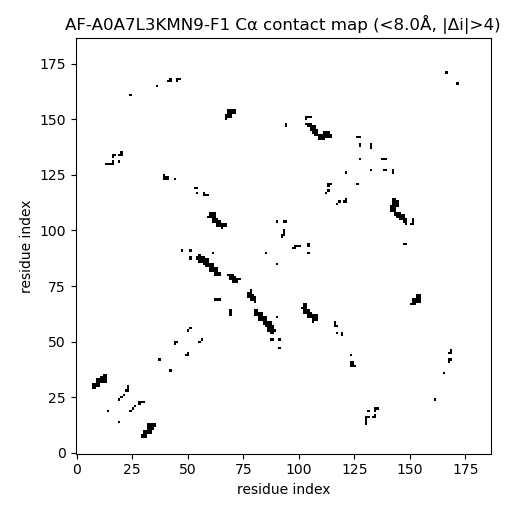C CA . PHE A 1 78 ? 11.103 -18.155 -8.866 1.00 96.06 78 PHE A CA 1
ATOM 625 C C . PHE A 1 78 ? 12.114 -17.005 -8.929 1.00 96.06 78 PHE A C 1
ATOM 627 O O . PHE A 1 78 ? 13.263 -17.169 -8.512 1.00 96.06 78 PHE A O 1
ATOM 634 N N . VAL A 1 79 ? 11.712 -15.872 -9.505 1.00 96.75 79 VAL A N 1
ATOM 635 C CA . VAL A 1 79 ? 12.592 -14.734 -9.789 1.00 96.75 79 VAL A CA 1
ATOM 636 C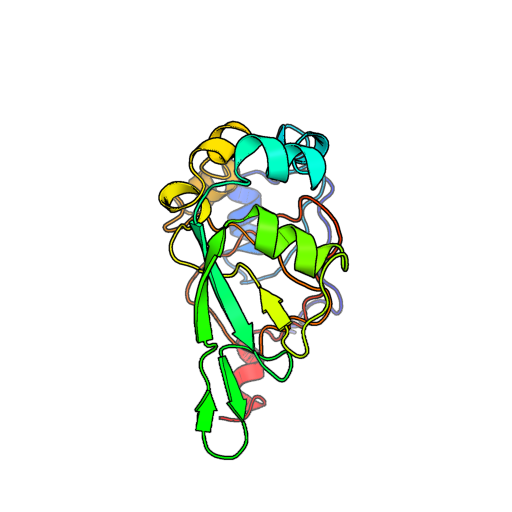 C . VAL A 1 79 ? 12.279 -13.577 -8.846 1.00 96.75 79 VAL A C 1
ATOM 638 O O . VAL A 1 79 ? 11.149 -13.093 -8.770 1.00 96.75 79 VAL A O 1
ATOM 641 N N . MET A 1 80 ? 13.318 -13.123 -8.147 1.00 96.81 80 MET A N 1
ATOM 642 C CA . MET A 1 80 ? 13.288 -11.922 -7.315 1.00 96.81 80 MET A CA 1
ATOM 643 C C . MET A 1 80 ? 13.546 -10.675 -8.173 1.00 96.81 80 MET A C 1
ATOM 645 O O . MET A 1 80 ? 14.292 -10.767 -9.154 1.00 96.81 80 MET A O 1
ATOM 649 N N . PRO A 1 81 ? 12.975 -9.509 -7.821 1.00 97.00 81 PRO A N 1
ATOM 650 C CA . PRO A 1 81 ? 13.331 -8.256 -8.479 1.00 97.00 81 PRO A CA 1
ATOM 651 C C . PRO A 1 81 ? 14.798 -7.887 -8.210 1.00 97.00 81 PRO A C 1
ATOM 653 O O . PRO A 1 81 ? 15.392 -8.316 -7.218 1.00 97.00 81 PRO A O 1
ATOM 656 N N . GLU A 1 82 ? 15.371 -7.037 -9.060 1.00 97.69 82 GLU A N 1
ATOM 657 C CA . GLU A 1 82 ? 16.612 -6.340 -8.718 1.00 97.69 82 GLU A CA 1
ATOM 658 C C . GLU A 1 82 ? 16.306 -5.306 -7.624 1.00 97.69 82 GLU A C 1
ATOM 660 O O . GLU A 1 82 ? 15.421 -4.470 -7.805 1.00 97.69 82 GLU A O 1
ATOM 665 N N . ASP A 1 83 ? 17.039 -5.343 -6.509 1.00 97.00 83 ASP A N 1
ATOM 666 C CA . ASP A 1 83 ? 17.021 -4.270 -5.510 1.00 97.00 83 ASP A CA 1
ATOM 667 C C . ASP A 1 83 ? 18.011 -3.181 -5.930 1.00 97.00 83 ASP A C 1
ATOM 669 O O . ASP A 1 83 ? 19.228 -3.398 -5.964 1.00 97.00 83 ASP A O 1
ATOM 673 N N . ARG A 1 84 ? 17.478 -2.010 -6.280 1.00 97.81 84 ARG A N 1
ATOM 674 C CA . ARG A 1 84 ? 18.259 -0.854 -6.701 1.00 97.81 84 ARG A CA 1
ATOM 675 C C . ARG A 1 84 ? 18.125 0.279 -5.701 1.00 97.81 84 ARG A C 1
ATOM 677 O O . ARG A 1 84 ? 17.047 0.828 -5.494 1.00 97.81 84 ARG A O 1
ATOM 684 N N . GLN A 1 85 ? 19.266 0.709 -5.178 1.00 98.25 85 GLN A N 1
ATOM 685 C CA . GLN A 1 85 ? 19.374 1.924 -4.381 1.00 98.25 85 GLN A CA 1
ATOM 686 C C . GLN A 1 85 ? 19.419 3.145 -5.306 1.00 98.25 85 GLN A C 1
ATOM 688 O O . GLN A 1 85 ? 20.322 3.262 -6.138 1.00 98.25 85 GLN A O 1
ATOM 693 N N . MET A 1 86 ? 18.457 4.063 -5.183 1.00 98.19 86 MET A N 1
ATOM 694 C CA . MET A 1 86 ? 18.456 5.308 -5.963 1.00 98.19 86 MET A CA 1
ATOM 695 C C . MET A 1 86 ? 17.782 6.477 -5.229 1.00 98.19 86 MET A C 1
ATOM 697 O O . MET A 1 86 ? 16.927 6.239 -4.376 1.00 98.19 86 MET A O 1
ATOM 701 N N . PRO A 1 87 ? 18.125 7.741 -5.559 1.00 98.44 87 PRO A N 1
ATOM 702 C CA . PRO A 1 87 ? 17.416 8.901 -5.028 1.00 98.44 87 PRO A CA 1
ATOM 703 C C . PRO A 1 87 ? 15.917 8.846 -5.343 1.00 98.44 87 PRO A C 1
ATOM 705 O O . PRO A 1 87 ? 15.531 8.612 -6.492 1.00 98.44 87 PRO A O 1
ATOM 708 N N . PHE A 1 88 ? 15.077 9.130 -4.349 1.00 98.44 88 PHE A N 1
ATOM 709 C CA . PHE A 1 88 ? 13.621 9.110 -4.469 1.00 98.44 88 PHE A CA 1
ATOM 710 C C . PHE A 1 88 ? 13.125 10.037 -5.585 1.00 98.44 88 PHE A C 1
ATOM 712 O O . PHE A 1 88 ? 12.205 9.693 -6.320 1.00 98.44 88 PHE A O 1
ATOM 719 N N . MET A 1 89 ? 13.771 11.191 -5.783 1.00 98.38 89 MET A N 1
ATOM 720 C CA . MET A 1 89 ? 13.428 12.119 -6.865 1.00 98.38 89 MET A CA 1
ATOM 721 C C . MET A 1 89 ? 13.643 11.521 -8.263 1.00 98.38 89 MET A C 1
ATOM 723 O O . MET A 1 89 ? 12.832 11.768 -9.152 1.00 98.38 89 MET A O 1
ATOM 727 N N . ASN A 1 90 ? 14.681 10.699 -8.445 1.00 98.38 90 ASN A N 1
ATOM 728 C CA . ASN A 1 90 ? 14.955 10.040 -9.724 1.00 98.38 90 ASN A CA 1
ATOM 729 C C . ASN A 1 90 ? 13.915 8.947 -9.983 1.00 98.38 90 ASN A C 1
ATOM 731 O O . ASN A 1 90 ? 13.471 8.758 -11.111 1.00 98.38 90 ASN A O 1
ATOM 735 N N . PHE A 1 91 ? 13.506 8.240 -8.927 1.00 98.25 91 PHE A N 1
ATOM 736 C CA . PHE A 1 91 ? 12.405 7.288 -8.997 1.00 98.25 91 PHE A CA 1
ATOM 737 C C . PHE A 1 91 ? 11.082 7.987 -9.359 1.00 98.25 91 PHE A C 1
ATOM 739 O O . PHE A 1 91 ? 10.379 7.536 -10.263 1.00 98.25 91 PHE A O 1
ATOM 746 N N . LEU A 1 92 ? 10.779 9.136 -8.744 1.00 98.19 92 LEU A N 1
ATOM 747 C CA . LEU A 1 92 ? 9.612 9.942 -9.112 1.00 98.19 92 LEU A CA 1
ATOM 748 C C . LEU A 1 92 ? 9.662 10.409 -10.570 1.00 98.19 92 LEU A C 1
ATOM 750 O O . LEU A 1 92 ? 8.628 10.407 -11.226 1.00 98.19 92 LEU A O 1
ATOM 754 N N . ASP A 1 93 ? 10.830 10.780 -11.103 1.00 98.12 93 ASP A N 1
ATOM 755 C CA . ASP A 1 93 ? 10.953 11.162 -12.517 1.00 98.12 93 ASP A CA 1
ATOM 756 C C . ASP A 1 93 ? 10.560 10.025 -13.471 1.00 98.12 93 ASP A C 1
ATOM 758 O O . ASP A 1 93 ? 9.984 10.290 -14.529 1.00 98.12 93 ASP A O 1
ATOM 762 N N . ILE A 1 94 ? 10.815 8.771 -13.092 1.00 97.50 94 ILE A N 1
ATOM 763 C CA . ILE A 1 94 ? 10.388 7.591 -13.854 1.00 97.50 94 ILE A CA 1
ATOM 764 C C . ILE A 1 94 ? 8.871 7.405 -13.741 1.00 97.50 94 ILE A C 1
ATOM 766 O O . ILE A 1 94 ? 8.185 7.334 -14.760 1.00 97.50 94 ILE A O 1
ATOM 770 N N . VAL A 1 95 ? 8.323 7.409 -12.520 1.00 96.50 95 VAL A N 1
ATOM 771 C CA . VAL A 1 95 ? 6.876 7.227 -12.283 1.00 96.50 95 VAL A CA 1
ATOM 772 C C . VAL A 1 95 ? 6.043 8.327 -12.951 1.00 96.50 95 VAL A C 1
ATOM 774 O O . VAL A 1 95 ? 4.977 8.064 -13.508 1.00 96.50 95 VAL A O 1
ATOM 777 N N . GLU A 1 96 ? 6.542 9.564 -12.950 1.00 96.38 96 GLU A N 1
ATOM 778 C CA . GLU A 1 96 ? 5.929 10.719 -13.616 1.00 96.38 96 GLU A CA 1
ATOM 779 C C . GLU A 1 96 ? 6.194 10.755 -15.131 1.00 96.38 96 GLU A C 1
ATOM 781 O O . GLU A 1 96 ? 5.783 11.703 -15.801 1.00 96.38 96 GLU A O 1
ATOM 786 N N . LYS A 1 97 ? 6.873 9.740 -15.684 1.00 95.94 97 LYS A N 1
ATOM 787 C CA . LYS A 1 97 ? 7.216 9.604 -17.109 1.00 95.94 97 LYS A CA 1
ATOM 788 C C . LYS A 1 97 ? 8.061 10.757 -17.665 1.00 95.94 97 LYS A C 1
ATOM 790 O O . LYS A 1 97 ? 8.050 11.010 -18.869 1.00 95.94 97 LYS A O 1
ATOM 795 N N . LYS A 1 98 ? 8.815 11.451 -16.807 1.00 96.62 98 LYS A N 1
ATOM 796 C CA . LYS A 1 98 ? 9.820 12.451 -17.211 1.00 96.62 98 LYS A CA 1
ATOM 797 C C . LYS A 1 98 ? 11.084 11.779 -17.740 1.00 96.62 98 LYS A C 1
ATOM 799 O O . LYS A 1 98 ? 11.754 12.326 -18.611 1.00 96.62 98 LYS A O 1
ATOM 804 N N . VAL A 1 99 ? 11.384 10.585 -17.232 1.00 96.25 99 VAL A N 1
ATOM 805 C CA . VAL A 1 99 ? 12.452 9.703 -17.706 1.00 96.25 99 VAL A CA 1
ATOM 806 C C . VAL A 1 99 ? 11.825 8.386 -18.145 1.00 96.25 99 VAL A C 1
ATOM 808 O O . VAL A 1 99 ? 11.018 7.808 -17.424 1.00 96.25 99 VAL A O 1
ATOM 811 N N . THR A 1 100 ? 12.190 7.910 -19.335 1.00 93.38 100 THR A N 1
ATOM 812 C CA . THR A 1 100 ? 11.714 6.621 -19.851 1.00 93.38 100 THR A CA 1
ATOM 813 C C . THR A 1 100 ? 12.706 5.514 -19.521 1.00 93.38 100 THR A C 1
ATOM 815 O O . THR A 1 100 ? 13.920 5.714 -19.547 1.00 93.38 100 THR A O 1
ATOM 818 N N . SER A 1 101 ? 12.181 4.333 -19.207 1.00 94.88 101 SER A N 1
ATOM 819 C CA . SER A 1 101 ? 12.957 3.126 -18.943 1.00 94.88 101 SER A CA 1
ATOM 820 C C . SER A 1 101 ? 12.206 1.914 -19.500 1.00 94.88 101 SER A C 1
ATOM 822 O O . SER A 1 101 ? 10.976 1.917 -19.473 1.00 94.88 101 SER A O 1
ATOM 824 N N . PRO A 1 102 ? 12.902 0.883 -20.013 1.00 95.25 102 PRO A N 1
ATOM 825 C CA . PRO A 1 102 ? 12.262 -0.372 -20.410 1.00 95.25 102 PRO A CA 1
ATOM 826 C C . PRO A 1 102 ? 11.841 -1.239 -19.212 1.00 95.25 102 PRO A C 1
ATOM 828 O O . PRO A 1 102 ? 11.110 -2.205 -19.397 1.00 95.25 102 PRO A O 1
ATOM 831 N N . ASN A 1 103 ? 12.316 -0.918 -18.005 1.00 97.62 103 ASN A N 1
ATOM 832 C CA . ASN A 1 103 ? 11.996 -1.648 -16.782 1.00 97.62 103 ASN A CA 1
ATOM 833 C C . ASN A 1 103 ? 10.874 -0.960 -16.000 1.00 97.62 103 ASN A C 1
ATOM 835 O O . ASN A 1 103 ? 10.639 0.233 -16.169 1.00 97.62 103 ASN A O 1
ATOM 839 N N . VAL A 1 104 ? 10.271 -1.712 -15.084 1.00 97.88 104 VAL A N 1
ATOM 840 C CA . VAL A 1 104 ? 9.212 -1.278 -14.173 1.00 97.88 104 VAL A CA 1
ATOM 841 C C . VAL A 1 104 ? 9.767 -1.123 -12.760 1.00 97.88 104 VAL A C 1
ATOM 843 O O . VAL A 1 104 ? 10.446 -2.024 -12.260 1.00 97.88 104 VAL A O 1
ATOM 846 N N . PHE A 1 105 ? 9.460 0.004 -12.121 1.00 98.50 105 PHE A N 1
ATOM 847 C CA . PHE A 1 105 ? 9.992 0.423 -10.826 1.00 98.50 105 PHE A CA 1
ATOM 848 C C . PHE A 1 105 ? 8.903 0.447 -9.753 1.00 98.50 105 PHE A C 1
ATOM 850 O O . PHE A 1 105 ? 7.809 0.989 -9.947 1.00 98.50 105 PHE A O 1
ATOM 857 N N . TYR A 1 106 ? 9.226 -0.105 -8.583 1.00 98.44 106 TYR A N 1
ATOM 858 C CA . TYR A 1 106 ? 8.313 -0.168 -7.448 1.00 98.44 106 TYR A CA 1
ATOM 859 C C . TYR A 1 106 ? 9.061 -0.050 -6.112 1.00 98.44 106 TYR A C 1
ATOM 861 O O . TYR A 1 106 ? 9.885 -0.894 -5.770 1.00 98.44 106 TYR A O 1
ATOM 869 N N . VAL A 1 107 ? 8.758 0.976 -5.316 1.00 98.19 107 VAL A N 1
ATOM 870 C CA . VAL A 1 107 ? 9.111 1.008 -3.890 1.00 98.19 107 VAL A CA 1
ATOM 871 C C . VAL A 1 107 ? 8.139 0.085 -3.160 1.00 98.19 107 VAL A C 1
ATOM 873 O O . VAL A 1 107 ? 6.965 0.421 -2.990 1.00 98.19 107 VAL A O 1
ATOM 876 N N . GLN A 1 108 ? 8.634 -1.095 -2.777 1.00 96.06 108 GLN A N 1
ATOM 877 C CA . GLN A 1 108 ? 7.822 -2.185 -2.220 1.00 96.06 108 GLN A CA 1
ATOM 878 C C . GLN A 1 108 ? 8.460 -2.954 -1.059 1.00 96.06 108 GLN A C 1
ATOM 880 O O . GLN A 1 108 ? 7.995 -4.029 -0.691 1.00 96.06 108 GLN A O 1
ATOM 885 N N . LYS A 1 109 ? 9.560 -2.461 -0.490 1.00 93.25 109 LYS A N 1
ATOM 886 C CA . LYS A 1 109 ? 10.269 -3.182 0.569 1.00 93.25 109 LYS A CA 1
ATOM 887 C C . LYS A 1 109 ? 9.391 -3.326 1.817 1.00 93.25 109 LYS A C 1
ATOM 889 O O . LYS A 1 109 ? 9.036 -2.336 2.446 1.00 93.25 109 LYS A O 1
ATOM 894 N N . GLN A 1 110 ? 9.090 -4.564 2.202 1.00 89.50 110 GLN A N 1
ATOM 895 C CA . GLN A 1 110 ? 8.125 -4.884 3.263 1.00 89.50 110 GLN A CA 1
ATOM 896 C C . GLN A 1 110 ? 8.769 -5.088 4.646 1.00 89.50 110 GLN A C 1
ATOM 898 O O . GLN A 1 110 ? 8.375 -5.970 5.405 1.00 89.50 110 GLN A O 1
ATOM 903 N N . CYS A 1 111 ? 9.792 -4.296 4.971 1.00 91.56 111 CYS A N 1
ATOM 904 C CA . CYS A 1 111 ? 10.550 -4.404 6.222 1.00 91.56 111 CYS A CA 1
ATOM 905 C C . CYS A 1 111 ? 10.540 -3.074 6.981 1.00 91.56 111 CYS A C 1
ATOM 907 O O . CYS A 1 111 ? 11.597 -2.546 7.316 1.00 91.56 111 CYS A O 1
ATOM 909 N N . SER A 1 112 ? 9.349 -2.507 7.182 1.00 94.31 112 SER A N 1
ATOM 910 C CA . SER A 1 112 ? 9.151 -1.206 7.834 1.00 94.31 112 SER A CA 1
ATOM 911 C C . SER A 1 112 ? 9.825 -0.045 7.098 1.00 94.31 112 SER A C 1
ATOM 913 O O . SER A 1 112 ? 10.330 0.892 7.712 1.00 94.31 112 SER A O 1
ATOM 915 N N . ASN A 1 113 ? 9.848 -0.077 5.761 1.00 95.94 113 ASN A N 1
ATOM 916 C CA . ASN A 1 113 ? 10.564 0.930 4.970 1.00 95.94 113 ASN A CA 1
ATOM 917 C C . ASN A 1 113 ? 10.044 2.364 5.188 1.00 95.94 113 ASN A C 1
ATOM 919 O O . ASN A 1 113 ? 10.802 3.305 4.970 1.00 95.94 113 ASN A O 1
ATOM 923 N N . LEU A 1 114 ? 8.805 2.559 5.661 1.00 96.56 114 LEU A N 1
ATOM 924 C CA . LEU A 1 114 ? 8.339 3.893 6.043 1.00 96.56 114 LEU A CA 1
ATOM 925 C C . LEU A 1 114 ? 9.153 4.454 7.216 1.00 96.56 114 LEU A C 1
ATOM 927 O O . LEU A 1 114 ? 9.577 5.601 7.162 1.00 96.56 114 LEU A O 1
ATOM 931 N N . THR A 1 115 ? 9.372 3.668 8.271 1.00 93.81 115 THR A N 1
ATOM 932 C CA . THR A 1 115 ? 10.088 4.142 9.464 1.00 93.81 115 THR A CA 1
ATOM 933 C C . THR A 1 115 ? 11.601 4.110 9.283 1.00 93.81 115 THR A C 1
ATOM 935 O O . THR A 1 115 ? 12.285 4.968 9.832 1.00 93.81 115 THR A O 1
ATOM 938 N N . GLU A 1 116 ? 12.116 3.158 8.502 1.00 94.94 116 GLU A N 1
ATOM 939 C CA . GLU A 1 116 ? 13.558 2.962 8.313 1.00 94.94 116 GLU A CA 1
ATOM 940 C C . GLU A 1 116 ? 14.148 3.829 7.186 1.00 94.94 116 GLU A C 1
ATOM 942 O O . GLU A 1 116 ? 15.230 4.392 7.345 1.00 94.94 116 GLU A O 1
ATOM 947 N N . GLU A 1 117 ? 13.462 3.959 6.043 1.00 95.81 117 GLU A N 1
ATOM 948 C CA . GLU A 1 117 ? 13.990 4.681 4.868 1.00 95.81 117 GLU A CA 1
ATOM 949 C C . GLU A 1 117 ? 13.392 6.086 4.711 1.00 95.81 117 GLU A C 1
ATOM 951 O O . GLU A 1 117 ? 14.043 6.972 4.154 1.00 95.81 117 GLU A O 1
ATOM 956 N N . LEU A 1 118 ? 12.169 6.306 5.212 1.00 96.88 118 LEU A N 1
ATOM 957 C CA . LEU A 1 118 ? 11.397 7.541 5.022 1.00 96.88 118 LEU A CA 1
ATOM 958 C C . LEU A 1 118 ? 10.863 8.146 6.344 1.00 96.88 118 LEU A C 1
ATOM 960 O O . LEU A 1 118 ? 9.690 8.540 6.402 1.00 96.88 118 LEU A O 1
ATOM 964 N N . PRO A 1 119 ? 11.682 8.257 7.413 1.00 96.81 119 PRO A N 1
ATOM 965 C CA . PRO A 1 119 ? 11.217 8.705 8.729 1.00 96.81 119 PRO A CA 1
ATOM 966 C C . PRO A 1 119 ? 10.589 10.107 8.715 1.00 96.81 119 PRO A C 1
ATOM 968 O O . PRO A 1 119 ? 9.728 10.407 9.541 1.00 96.81 119 PRO A O 1
ATOM 971 N N . GLU A 1 120 ? 10.961 10.963 7.759 1.00 96.94 120 GLU A N 1
ATOM 972 C CA . GLU A 1 120 ? 10.393 12.302 7.577 1.00 96.94 120 GLU A CA 1
ATOM 973 C C . GLU A 1 120 ? 8.888 12.285 7.271 1.00 96.94 120 GLU A C 1
ATOM 975 O O . GLU A 1 120 ? 8.187 13.255 7.562 1.00 96.94 120 GLU A O 1
ATOM 980 N N . LEU A 1 121 ? 8.381 11.187 6.704 1.00 97.50 121 LEU A N 1
ATOM 981 C CA . LEU A 1 121 ? 6.974 11.032 6.343 1.00 97.50 121 LEU A CA 1
ATOM 982 C C . LEU A 1 121 ? 6.119 10.481 7.494 1.00 97.50 121 LEU A C 1
ATOM 984 O O . LEU A 1 121 ? 4.892 10.564 7.436 1.00 97.5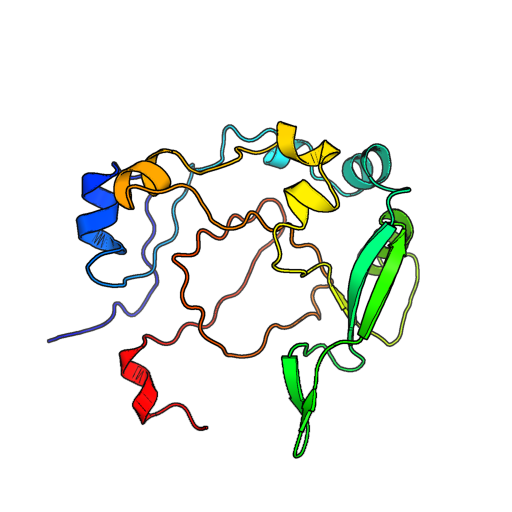0 121 LEU A O 1
ATOM 988 N N . VAL A 1 122 ? 6.733 9.944 8.554 1.00 96.19 122 VAL A N 1
ATOM 989 C CA . VAL A 1 122 ? 6.017 9.272 9.655 1.00 96.19 122 VAL A CA 1
ATOM 990 C C . VAL A 1 122 ? 5.041 10.215 10.361 1.00 96.19 122 VAL A C 1
ATOM 992 O O . VAL A 1 122 ? 3.949 9.796 10.724 1.00 96.19 122 VAL A O 1
ATOM 995 N N . CYS A 1 123 ? 5.381 11.499 10.499 1.00 95.75 123 CYS A N 1
ATOM 996 C CA . CYS A 1 123 ? 4.519 12.497 11.142 1.00 95.75 123 CYS A CA 1
ATOM 997 C C . CYS A 1 123 ? 3.211 12.786 10.379 1.00 95.75 123 CYS A C 1
ATOM 999 O O . CYS A 1 123 ? 2.312 13.424 10.930 1.00 95.75 123 CYS A O 1
ATOM 1001 N N . ASP A 1 124 ? 3.098 12.352 9.120 1.00 98.00 124 ASP A N 1
ATOM 1002 C CA . ASP A 1 124 ? 1.903 12.549 8.296 1.00 98.00 124 ASP A CA 1
ATOM 1003 C C . ASP A 1 124 ? 0.909 11.379 8.368 1.00 98.00 124 ASP A C 1
ATOM 1005 O O . ASP A 1 124 ? -0.188 11.466 7.804 1.00 98.00 124 ASP A O 1
ATOM 1009 N N . VAL A 1 125 ? 1.268 10.304 9.072 1.00 97.56 125 VAL A N 1
ATOM 1010 C CA . VAL A 1 125 ? 0.424 9.130 9.317 1.00 97.56 125 VAL A CA 1
ATOM 1011 C C . VAL A 1 125 ? 0.474 8.744 10.795 1.00 97.56 125 VAL A C 1
ATOM 1013 O O . VAL A 1 125 ? 1.202 9.332 11.591 1.00 97.56 125 VAL A O 1
ATOM 1016 N N . GLN A 1 126 ? -0.333 7.768 11.201 1.00 94.75 126 GLN A N 1
ATOM 1017 C CA . GLN A 1 126 ? -0.200 7.186 12.535 1.00 94.75 126 GLN A CA 1
ATOM 1018 C C . GLN A 1 126 ? 0.761 5.989 12.505 1.00 94.75 126 GLN A C 1
ATOM 1020 O O . GLN A 1 126 ? 0.751 5.242 11.527 1.00 94.75 126 GLN A O 1
ATOM 1025 N N . PRO A 1 127 ? 1.549 5.764 13.574 1.00 90.31 127 PRO A N 1
ATOM 1026 C CA . PRO A 1 127 ? 2.437 4.602 13.672 1.00 90.31 127 PRO A CA 1
ATOM 1027 C C . PRO A 1 127 ? 1.665 3.280 13.796 1.00 90.31 127 PRO A C 1
ATOM 1029 O O . PRO A 1 127 ? 2.205 2.214 13.521 1.00 90.31 127 PRO A O 1
ATOM 1032 N N . ASP A 1 128 ? 0.401 3.341 14.216 1.00 95.00 128 ASP A N 1
ATOM 1033 C CA . ASP A 1 128 ? -0.523 2.219 14.238 1.00 95.00 128 ASP A CA 1
ATOM 1034 C C . ASP A 1 128 ? -1.974 2.695 14.091 1.00 95.00 128 ASP A C 1
ATOM 1036 O O . ASP A 1 128 ? -2.272 3.883 14.218 1.00 95.00 128 ASP A O 1
ATOM 1040 N N . ILE A 1 129 ? -2.887 1.757 13.842 1.00 96.88 129 ILE A N 1
ATOM 1041 C CA . ILE A 1 129 ? -4.328 2.011 13.785 1.00 96.88 129 ILE A CA 1
ATOM 1042 C C . ILE A 1 129 ? -4.939 1.591 15.133 1.00 96.88 129 ILE A C 1
ATOM 1044 O O . ILE A 1 129 ? -5.068 0.390 15.376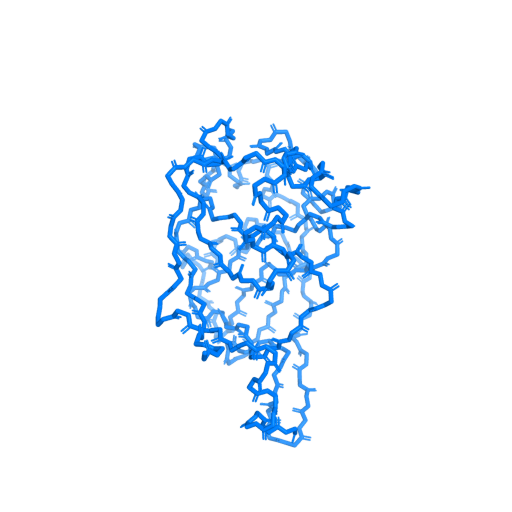 1.00 96.88 129 ILE A O 1
ATOM 1048 N N . PRO A 1 130 ? -5.332 2.527 16.024 1.00 96.94 130 PRO A N 1
ATOM 1049 C CA . PRO A 1 130 ? -5.592 2.203 17.431 1.00 96.94 130 PRO A CA 1
ATOM 1050 C C . PRO A 1 130 ? -6.644 1.114 17.653 1.00 96.94 130 PRO A C 1
ATOM 1052 O O . PRO A 1 130 ? -6.433 0.208 18.455 1.00 96.94 130 PRO A O 1
ATOM 1055 N N . TRP A 1 131 ? -7.750 1.158 16.904 1.00 97.25 131 TRP A N 1
ATOM 1056 C CA . TRP A 1 131 ? -8.827 0.176 17.040 1.00 97.25 131 TRP A CA 1
ATOM 1057 C C . TRP A 1 131 ? -8.418 -1.229 16.573 1.00 97.25 131 TRP A C 1
ATOM 1059 O O . TRP A 1 131 ? -8.940 -2.216 17.085 1.00 97.25 131 TRP A O 1
ATOM 1069 N N . MET A 1 132 ? -7.468 -1.331 15.638 1.00 97.62 132 MET A N 1
ATOM 1070 C CA . MET A 1 132 ? -6.899 -2.601 15.182 1.00 97.62 132 MET A CA 1
ATOM 1071 C C . MET A 1 132 ? -5.923 -3.154 16.214 1.00 97.62 132 MET A C 1
ATOM 1073 O O . MET A 1 132 ? -6.010 -4.321 16.589 1.00 97.62 132 MET A O 1
ATOM 1077 N N . SER A 1 133 ? -5.032 -2.299 16.717 1.00 98.31 133 SER A N 1
ATOM 1078 C CA . SER A 1 133 ? -4.064 -2.682 17.743 1.00 98.31 133 SER A CA 1
ATOM 1079 C C . SER A 1 133 ? -4.752 -3.175 19.016 1.00 98.31 133 SER A C 1
ATOM 1081 O O . SER A 1 133 ? -4.331 -4.169 19.605 1.00 98.31 133 SER A O 1
ATOM 1083 N N . GLU A 1 134 ? -5.841 -2.517 19.425 1.00 98.50 134 GLU A N 1
ATOM 1084 C CA . GLU A 1 134 ? -6.662 -2.955 20.556 1.00 98.50 134 GLU A CA 1
ATOM 1085 C C . GLU A 1 134 ? -7.387 -4.275 20.257 1.00 98.50 134 GLU A C 1
ATOM 1087 O O . GLU A 1 134 ? -7.375 -5.173 21.095 1.00 98.50 134 GLU A O 1
ATOM 1092 N N . ALA A 1 135 ? -7.955 -4.438 19.055 1.00 98.31 135 ALA A N 1
ATOM 1093 C CA . ALA A 1 135 ? -8.639 -5.672 18.661 1.00 98.31 135 ALA A CA 1
ATOM 1094 C C . ALA A 1 135 ? -7.699 -6.887 18.670 1.00 98.31 135 ALA A C 1
ATOM 1096 O O . ALA A 1 135 ? -8.092 -7.967 19.103 1.00 98.31 135 ALA A O 1
ATOM 1097 N N . LEU A 1 136 ? -6.461 -6.717 18.196 1.00 98.00 136 LEU A N 1
ATOM 1098 C CA . LEU A 1 136 ? -5.459 -7.784 18.139 1.00 98.00 136 LEU A CA 1
ATOM 1099 C C . LEU A 1 136 ? -4.646 -7.943 19.428 1.00 98.00 136 LEU A C 1
ATOM 1101 O O . LEU A 1 136 ? -3.919 -8.928 19.564 1.00 98.00 136 LEU A O 1
ATOM 1105 N N . GLY A 1 137 ? -4.723 -6.979 20.347 1.00 98.06 137 GLY A N 1
ATOM 1106 C CA . GLY A 1 137 ? -3.915 -6.951 21.565 1.00 98.06 137 GLY A CA 1
ATOM 1107 C C . GLY A 1 137 ? -2.413 -6.760 21.316 1.00 98.06 137 GLY A C 1
ATOM 1108 O O . GLY A 1 137 ? -1.606 -7.172 22.148 1.00 98.06 137 GLY A O 1
ATOM 1109 N N . LYS A 1 138 ? -2.014 -6.176 20.177 1.00 97.69 138 LYS A N 1
ATOM 1110 C CA . LYS A 1 138 ? -0.606 -5.934 19.810 1.00 97.69 138 LYS A CA 1
ATOM 1111 C C . LYS A 1 138 ? -0.447 -4.783 18.819 1.00 97.69 138 LYS A C 1
ATOM 1113 O O . LYS A 1 138 ? -1.385 -4.420 18.121 1.00 97.69 138 LYS A O 1
ATOM 1118 N N . LYS A 1 139 ? 0.760 -4.217 18.768 1.00 97.62 139 LYS A N 1
ATOM 1119 C CA . LYS A 1 139 ? 1.173 -3.209 17.778 1.00 97.62 139 LYS A CA 1
ATOM 1120 C C . LYS A 1 139 ? 1.571 -3.880 16.450 1.00 97.62 139 LYS A C 1
ATOM 1122 O O . LYS A 1 139 ? 1.840 -5.082 16.463 1.00 97.62 139 LYS A O 1
ATOM 1127 N N . PRO A 1 140 ? 1.583 -3.147 15.319 1.00 97.12 140 PRO A N 1
ATOM 1128 C CA . PRO A 1 140 ? 2.049 -3.691 14.047 1.00 97.12 140 PRO A CA 1
ATOM 1129 C C . PRO A 1 140 ? 3.536 -4.056 14.115 1.00 97.12 140 PRO A C 1
ATOM 1131 O O . PRO A 1 140 ? 4.334 -3.296 14.661 1.00 97.12 140 PRO A O 1
ATOM 1134 N N . ASP A 1 141 ? 3.898 -5.193 13.520 1.00 96.94 141 ASP A N 1
ATOM 1135 C CA . ASP A 1 141 ? 5.298 -5.618 13.388 1.00 96.94 141 ASP A CA 1
ATOM 1136 C C . ASP A 1 141 ? 6.048 -4.782 12.336 1.00 96.94 141 ASP A C 1
ATOM 1138 O O . ASP A 1 141 ? 7.262 -4.603 12.433 1.00 96.94 141 ASP A O 1
ATOM 1142 N N . ALA A 1 142 ? 5.325 -4.260 11.336 1.00 96.38 142 ALA A N 1
ATOM 1143 C CA . ALA A 1 142 ? 5.879 -3.415 10.289 1.00 96.38 142 ALA A CA 1
ATOM 1144 C C . ALA A 1 142 ? 4.893 -2.358 9.779 1.00 96.38 142 ALA A C 1
ATOM 1146 O O . ALA A 1 142 ? 3.683 -2.589 9.726 1.00 96.38 142 ALA A O 1
ATOM 1147 N N . VAL A 1 143 ? 5.432 -1.212 9.349 1.00 97.12 143 VAL A N 1
ATOM 1148 C CA . VAL A 1 143 ? 4.685 -0.149 8.659 1.00 97.12 143 VAL A CA 1
ATOM 1149 C C . VAL A 1 143 ? 5.379 0.157 7.335 1.00 97.12 143 VAL A C 1
ATOM 1151 O O . VAL A 1 143 ? 6.491 0.683 7.308 1.00 97.12 143 VAL A O 1
ATOM 1154 N N . ASN A 1 144 ? 4.725 -0.197 6.230 1.00 97.94 144 ASN A N 1
ATOM 1155 C CA . ASN A 1 144 ? 5.333 -0.167 4.902 1.00 97.94 144 ASN A CA 1
ATOM 1156 C C . ASN A 1 144 ? 4.799 0.999 4.055 1.00 97.94 144 ASN A C 1
ATOM 1158 O O . ASN A 1 144 ? 3.600 1.275 4.032 1.00 97.94 144 ASN A O 1
ATOM 1162 N N . PHE A 1 145 ? 5.699 1.646 3.321 1.00 98.12 145 PHE A N 1
ATOM 1163 C CA . PHE A 1 145 ? 5.417 2.632 2.289 1.00 98.12 145 PHE A CA 1
ATOM 1164 C C . PHE A 1 145 ? 5.464 1.975 0.908 1.00 98.12 145 PHE A C 1
ATOM 1166 O O . PHE A 1 145 ? 6.412 1.257 0.582 1.00 98.12 145 PHE A O 1
ATOM 1173 N N . TRP A 1 146 ? 4.465 2.282 0.083 1.00 98.50 146 TRP A N 1
ATOM 1174 C CA . TRP A 1 146 ? 4.325 1.742 -1.264 1.00 98.50 146 TRP A CA 1
ATOM 1175 C C . TRP A 1 146 ? 4.123 2.866 -2.279 1.00 98.50 146 TRP A C 1
ATOM 1177 O O . TRP A 1 146 ? 3.200 3.668 -2.146 1.00 98.50 146 TRP A O 1
ATOM 1187 N N . LEU A 1 147 ? 4.950 2.891 -3.324 1.00 98.38 147 LEU A N 1
ATOM 1188 C CA . LEU A 1 147 ? 4.778 3.766 -4.488 1.00 98.38 14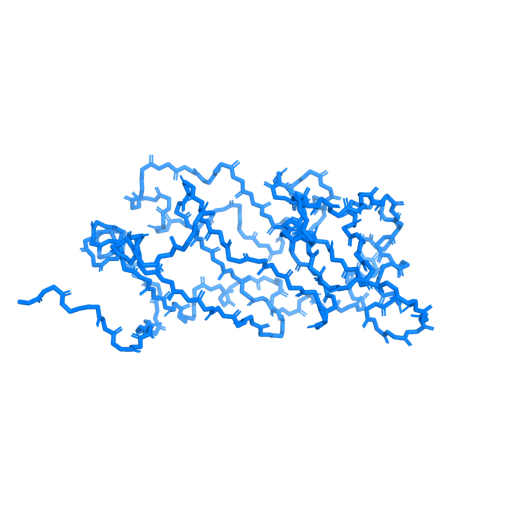7 LEU A CA 1
ATOM 1189 C C . LEU A 1 147 ? 5.396 3.068 -5.690 1.00 98.38 147 LEU A C 1
ATOM 1191 O O . LEU A 1 147 ? 6.549 2.662 -5.619 1.00 98.38 147 LEU A O 1
ATOM 1195 N N . GLY A 1 148 ? 4.662 2.915 -6.787 1.00 97.12 148 GLY A N 1
ATOM 1196 C CA . GLY A 1 148 ? 5.171 2.247 -7.983 1.00 97.12 148 GLY A CA 1
ATOM 1197 C C . GLY A 1 148 ? 4.455 2.681 -9.246 1.00 97.12 148 GLY A C 1
ATOM 1198 O O . GLY A 1 148 ? 3.458 3.403 -9.205 1.00 97.12 148 GLY A O 1
ATOM 1199 N N . GLU A 1 149 ? 4.976 2.227 -10.377 1.00 97.31 149 GLU A N 1
ATOM 1200 C CA . GLU A 1 149 ? 4.320 2.402 -11.665 1.00 97.31 149 GLU A CA 1
ATOM 1201 C C . GLU A 1 149 ? 3.037 1.569 -11.766 1.00 97.31 149 GLU A C 1
ATOM 1203 O O . GLU A 1 149 ? 2.931 0.488 -11.193 1.00 97.31 149 GLU A O 1
ATOM 1208 N N . SER A 1 150 ? 2.083 2.026 -12.584 1.00 95.25 150 SER A N 1
ATOM 1209 C CA . SER A 1 150 ? 0.850 1.269 -12.884 1.00 95.25 150 SER A CA 1
ATOM 1210 C C . SER A 1 150 ? 1.102 -0.134 -13.451 1.00 95.25 150 SER A C 1
ATOM 1212 O O . SER A 1 150 ? 0.249 -1.007 -13.331 1.00 95.25 150 SER A O 1
ATOM 1214 N N . ALA A 1 151 ? 2.272 -0.346 -14.059 1.00 96.12 151 ALA A N 1
ATOM 1215 C CA . ALA A 1 151 ? 2.678 -1.633 -14.590 1.00 96.12 151 ALA A CA 1
ATOM 1216 C C . ALA A 1 151 ? 3.189 -2.593 -13.507 1.00 96.12 151 ALA A C 1
ATOM 1218 O O . ALA A 1 151 ? 3.308 -3.768 -13.812 1.00 96.12 151 ALA A O 1
ATOM 1219 N N . ALA A 1 152 ? 3.515 -2.152 -12.287 1.00 96.50 152 ALA A N 1
ATOM 1220 C CA . ALA A 1 152 ? 4.060 -3.028 -11.250 1.00 96.50 152 ALA A CA 1
ATOM 1221 C C . ALA A 1 152 ? 2.976 -3.959 -10.684 1.00 96.50 152 ALA A C 1
ATOM 1223 O O . ALA A 1 152 ? 1.965 -3.499 -10.144 1.00 96.50 152 ALA A O 1
ATOM 1224 N N . VAL A 1 153 ? 3.201 -5.273 -10.773 1.00 96.50 153 VAL A N 1
ATOM 1225 C CA . VAL A 1 153 ? 2.254 -6.297 -10.319 1.00 96.50 153 VAL A CA 1
ATOM 1226 C C . VAL A 1 153 ? 2.902 -7.196 -9.273 1.00 96.50 153 VAL A C 1
ATOM 1228 O O . VAL A 1 153 ? 3.972 -7.764 -9.485 1.00 96.50 153 VAL A O 1
ATOM 1231 N N . THR A 1 154 ? 2.206 -7.363 -8.150 1.00 96.06 154 THR A N 1
ATOM 1232 C CA . THR A 1 154 ? 2.532 -8.369 -7.137 1.00 96.06 154 THR A CA 1
ATOM 1233 C C . THR A 1 154 ? 1.795 -9.662 -7.480 1.00 96.06 154 THR A C 1
ATOM 1235 O O . THR A 1 154 ? 0.571 -9.655 -7.630 1.00 96.06 154 THR A O 1
ATOM 1238 N N . SER A 1 155 ? 2.534 -10.762 -7.626 1.00 95.06 155 SER A N 1
ATOM 1239 C CA . SER A 1 155 ? 1.971 -12.082 -7.944 1.00 95.06 155 SER A CA 1
ATOM 1240 C C . SER A 1 155 ? 1.112 -12.632 -6.801 1.00 95.06 155 SER A C 1
ATOM 1242 O O . SER A 1 155 ? 1.192 -12.158 -5.667 1.00 95.06 155 SER A O 1
ATOM 1244 N N . LEU A 1 156 ? 0.286 -13.646 -7.080 1.00 96.44 156 LEU A N 1
ATOM 1245 C CA . LEU A 1 156 ? -0.537 -14.296 -6.058 1.00 96.44 156 LEU A CA 1
ATOM 1246 C C . LEU A 1 156 ? 0.348 -14.895 -4.952 1.00 96.44 156 LEU A C 1
ATOM 1248 O O . LEU A 1 156 ? 1.235 -15.699 -5.223 1.00 96.44 156 LEU A O 1
ATOM 1252 N N . HIS A 1 157 ? 0.074 -14.521 -3.706 1.00 96.62 157 HIS A N 1
ATOM 1253 C CA . HIS A 1 157 ? 0.767 -15.010 -2.517 1.00 96.62 157 HIS A CA 1
ATOM 1254 C C . HIS A 1 157 ? -0.173 -14.954 -1.305 1.00 96.62 157 HIS A C 1
ATOM 1256 O O . HIS A 1 157 ? -1.333 -14.554 -1.414 1.00 96.62 157 HIS A O 1
ATOM 1262 N N . LYS A 1 158 ? 0.331 -15.382 -0.145 1.00 97.00 158 LYS A N 1
ATOM 1263 C CA . LYS A 1 158 ? -0.322 -15.194 1.151 1.00 97.00 158 LYS A CA 1
ATOM 1264 C C . LYS A 1 158 ? 0.711 -14.786 2.193 1.00 97.00 158 LYS A C 1
ATOM 1266 O O . LYS A 1 158 ? 1.826 -15.310 2.190 1.00 97.00 158 LYS A O 1
ATOM 1271 N N . ASP A 1 159 ? 0.278 -13.971 3.139 1.00 96.94 159 ASP A N 1
ATOM 1272 C CA . ASP A 1 159 ? 1.077 -13.561 4.286 1.00 96.94 159 ASP A CA 1
ATOM 127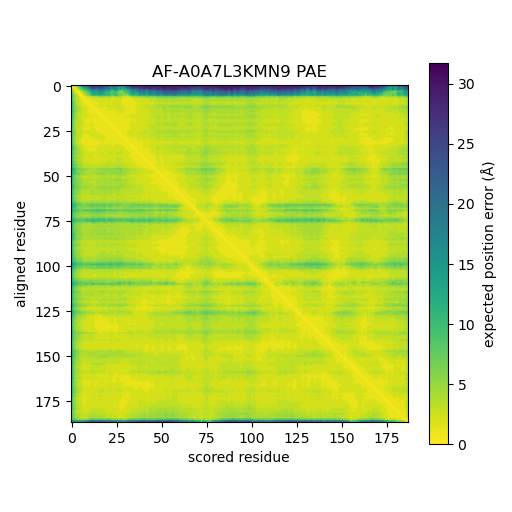3 C C . ASP A 1 159 ? 0.593 -14.239 5.567 1.00 96.94 159 ASP A C 1
ATOM 1275 O O . ASP A 1 159 ? -0.529 -14.739 5.653 1.00 96.94 159 ASP A O 1
ATOM 1279 N N . HIS A 1 160 ? 1.448 -14.246 6.587 1.00 96.81 160 HIS A N 1
ATOM 1280 C CA . HIS A 1 160 ? 1.086 -14.679 7.941 1.00 96.81 160 HIS A CA 1
ATOM 1281 C C . HIS A 1 160 ? 0.739 -13.477 8.840 1.00 96.81 160 HIS A C 1
ATOM 1283 O O . HIS A 1 160 ? 0.909 -13.544 10.056 1.00 96.81 160 HIS A O 1
ATOM 1289 N N . TYR A 1 161 ? 0.274 -12.379 8.234 1.00 97.44 161 TYR A N 1
ATOM 1290 C CA . TYR A 1 161 ? -0.023 -11.108 8.891 1.00 97.44 161 TYR A CA 1
ATOM 1291 C C . TYR A 1 161 ? -1.484 -10.703 8.702 1.00 97.44 161 TYR A C 1
ATOM 1293 O O . TYR A 1 161 ? -2.065 -10.896 7.636 1.00 97.44 161 TYR A O 1
ATOM 1301 N N . GLU A 1 162 ? -2.039 -10.054 9.723 1.00 98.25 162 GLU A N 1
ATOM 1302 C CA . GLU A 1 162 ? -3.264 -9.271 9.587 1.00 98.25 162 GLU A CA 1
ATOM 1303 C C . GLU A 1 162 ? -2.903 -7.926 8.942 1.00 98.25 162 GLU A C 1
ATOM 1305 O O . GLU A 1 162 ? -2.229 -7.100 9.560 1.00 98.25 162 GLU A O 1
ATOM 1310 N N . ASN A 1 163 ? -3.301 -7.713 7.686 1.00 98.06 163 ASN A N 1
ATOM 1311 C CA . ASN A 1 163 ? -2.857 -6.564 6.894 1.00 98.06 163 ASN A CA 1
ATOM 1312 C C . ASN A 1 163 ? -3.936 -5.466 6.816 1.00 98.06 163 ASN A C 1
ATOM 1314 O O . ASN A 1 163 ? -5.066 -5.724 6.400 1.00 98.06 163 ASN A O 1
ATOM 1318 N N . LEU A 1 164 ? -3.576 -4.227 7.172 1.00 97.88 164 LEU A N 1
ATOM 1319 C CA . LEU A 1 164 ? -4.386 -3.031 6.917 1.00 97.88 164 LEU A CA 1
ATOM 1320 C C . LEU A 1 164 ? -3.765 -2.199 5.794 1.00 97.88 164 LEU A C 1
ATOM 1322 O O . LEU A 1 164 ? -2.860 -1.396 6.018 1.00 97.88 164 LEU A O 1
ATOM 1326 N N . TYR A 1 165 ? -4.301 -2.355 4.583 1.00 98.44 165 TYR A N 1
ATOM 1327 C CA . TYR A 1 165 ? -3.815 -1.643 3.404 1.00 98.44 165 TYR A CA 1
ATOM 1328 C C . TYR A 1 165 ? -4.501 -0.278 3.247 1.00 98.44 165 TYR A C 1
ATOM 1330 O O . TYR A 1 165 ? -5.695 -0.196 2.959 1.00 98.44 165 TYR A O 1
ATOM 1338 N N . CYS A 1 166 ? -3.740 0.804 3.417 1.00 98.31 166 CYS A N 1
ATOM 1339 C CA . CYS A 1 166 ? -4.246 2.177 3.359 1.00 98.31 166 CYS A CA 1
ATOM 1340 C C . CYS A 1 166 ? -3.802 2.865 2.059 1.00 98.31 166 CYS A C 1
ATOM 1342 O O . CYS A 1 166 ? -2.617 3.136 1.873 1.00 98.31 166 CYS A O 1
ATOM 1344 N N . VAL A 1 167 ? -4.746 3.173 1.165 1.00 98.38 167 VAL A N 1
ATOM 1345 C CA . VAL A 1 167 ? -4.462 3.904 -0.083 1.00 98.38 167 VAL A CA 1
ATOM 1346 C C . VAL A 1 167 ? -4.559 5.409 0.171 1.00 98.38 167 VAL A C 1
ATOM 1348 O O . VAL A 1 167 ? -5.618 5.905 0.547 1.00 98.38 167 VAL A O 1
ATOM 1351 N N . ILE A 1 168 ? -3.450 6.129 -0.032 1.00 98.25 168 ILE A N 1
ATOM 1352 C CA . ILE A 1 168 ? -3.372 7.590 0.152 1.00 98.25 168 ILE A CA 1
ATOM 1353 C C . ILE A 1 168 ? -3.702 8.345 -1.140 1.00 98.25 168 ILE A C 1
ATOM 1355 O O . ILE A 1 168 ? -4.395 9.357 -1.108 1.00 98.25 168 ILE A O 1
ATOM 1359 N N . SER A 1 169 ? -3.206 7.852 -2.276 1.00 97.50 169 SER A N 1
ATOM 1360 C CA . SER A 1 169 ? -3.411 8.432 -3.603 1.00 97.50 169 SER A CA 1
ATOM 1361 C C . SER A 1 169 ? -3.486 7.320 -4.647 1.00 97.50 169 SER A C 1
ATOM 1363 O O . SER A 1 169 ? -2.767 6.324 -4.543 1.00 97.50 169 SER A O 1
ATOM 1365 N N . GLY A 1 170 ? -4.355 7.489 -5.645 1.00 97.19 170 GLY A N 1
ATOM 1366 C CA . GLY A 1 170 ? -4.639 6.475 -6.658 1.00 97.19 170 GLY A CA 1
ATOM 1367 C C . GLY A 1 170 ? -5.562 5.365 -6.152 1.00 97.19 170 GLY A C 1
ATOM 1368 O O . GLY A 1 170 ? -6.408 5.583 -5.286 1.00 97.19 170 GLY A O 1
ATOM 1369 N N . GLU A 1 171 ? -5.407 4.173 -6.720 1.00 97.88 171 GLU A N 1
ATOM 1370 C CA . GLU A 1 171 ? -6.245 3.002 -6.454 1.00 97.88 171 GLU A CA 1
ATOM 1371 C C . GLU A 1 171 ? -5.381 1.737 -6.423 1.00 97.88 171 GLU A C 1
ATOM 1373 O O . GLU A 1 171 ? -4.331 1.670 -7.067 1.00 97.88 171 GLU A O 1
ATOM 1378 N N . LYS A 1 172 ? -5.830 0.710 -5.694 1.00 98.12 172 LYS A N 1
ATOM 1379 C CA . LYS A 1 172 ? -5.191 -0.610 -5.668 1.00 98.12 172 LYS A CA 1
ATOM 1380 C C . LYS A 1 172 ? -6.238 -1.676 -5.970 1.00 98.12 172 LYS A C 1
ATOM 1382 O O . LYS A 1 172 ? -7.283 -1.727 -5.326 1.00 98.12 172 LYS A O 1
ATOM 1387 N N . TYR A 1 173 ? -5.933 -2.526 -6.942 1.00 97.88 173 TYR A N 1
ATOM 1388 C CA . TYR A 1 173 ? -6.790 -3.626 -7.366 1.00 97.88 173 TYR A CA 1
ATOM 1389 C C . TYR A 1 173 ? -6.301 -4.916 -6.710 1.00 97.88 173 TYR A C 1
ATOM 1391 O O . TYR A 1 173 ? -5.139 -5.288 -6.870 1.00 97.88 173 TYR A O 1
ATOM 1399 N N . PHE A 1 174 ? -7.183 -5.582 -5.966 1.00 97.88 174 PHE A N 1
ATOM 1400 C CA . PHE A 1 174 ? -6.899 -6.855 -5.308 1.00 97.88 174 PHE A CA 1
ATOM 1401 C C . PHE A 1 174 ? -7.752 -7.961 -5.922 1.00 97.88 174 PHE A C 1
ATOM 1403 O O . PHE A 1 174 ? -8.972 -7.830 -6.015 1.00 97.88 174 PHE A O 1
ATOM 1410 N N . LEU A 1 175 ? -7.104 -9.066 -6.285 1.00 96.81 175 LEU A N 1
ATOM 1411 C CA . LEU A 1 175 ? -7.756 -10.347 -6.527 1.00 96.81 175 LEU A CA 1
ATOM 1412 C C . LEU A 1 175 ? -7.485 -11.224 -5.305 1.00 96.81 175 LEU A C 1
ATOM 1414 O O . LEU A 1 175 ? -6.328 -11.454 -4.958 1.00 96.81 175 LEU A O 1
ATOM 1418 N N . LEU A 1 176 ? -8.546 -11.660 -4.626 1.00 96.81 176 LEU A N 1
ATOM 1419 C CA . LEU A 1 176 ? -8.456 -12.384 -3.360 1.00 96.81 176 LEU A CA 1
ATOM 1420 C C . LEU A 1 176 ? -9.008 -13.798 -3.518 1.00 96.81 176 LEU A C 1
ATOM 1422 O O . LEU A 1 176 ? -10.089 -13.983 -4.072 1.00 96.81 176 LEU A O 1
ATOM 1426 N N . HIS A 1 177 ? -8.292 -14.765 -2.951 1.00 95.81 177 HIS A N 1
ATOM 1427 C CA . HIS A 1 177 ? -8.784 -16.116 -2.712 1.00 95.81 177 HIS A CA 1
ATOM 1428 C C . HIS A 1 177 ? -8.797 -16.380 -1.204 1.00 95.81 177 HIS A C 1
ATOM 1430 O O . HIS A 1 177 ? -7.799 -16.088 -0.536 1.00 95.81 177 HIS A O 1
ATOM 1436 N N . PRO A 1 178 ? -9.886 -16.925 -0.637 1.00 95.94 178 PRO A N 1
ATOM 1437 C CA . PRO A 1 178 ? -9.877 -17.340 0.753 1.00 95.94 178 PRO A CA 1
ATOM 1438 C C . PRO A 1 178 ? -8.893 -18.501 0.968 1.00 95.94 178 PRO A C 1
ATOM 1440 O O . PRO A 1 178 ? -8.670 -19.302 0.059 1.00 95.94 178 PRO A O 1
ATOM 1443 N N . PRO A 1 179 ? -8.370 -18.703 2.191 1.00 96.00 179 PRO A N 1
ATOM 1444 C CA . PRO A 1 179 ? -7.489 -19.837 2.485 1.00 96.00 179 PRO A CA 1
ATOM 1445 C C . PRO A 1 179 ? -8.100 -21.210 2.153 1.00 96.00 179 PRO A C 1
ATOM 1447 O O . PRO A 1 179 ? -7.375 -22.168 1.888 1.00 96.00 179 PRO A O 1
ATOM 1450 N N . SER A 1 180 ? -9.435 -21.305 2.151 1.00 95.38 180 SER A N 1
ATOM 1451 C CA . SER A 1 180 ? -10.177 -22.521 1.791 1.00 95.38 180 SER A CA 1
ATOM 1452 C C . SER A 1 180 ? -10.091 -22.884 0.306 1.00 95.38 180 SER A C 1
ATOM 1454 O O . SER A 1 180 ? -10.286 -24.053 -0.014 1.00 95.38 180 SER A O 1
ATOM 1456 N N . ASP A 1 181 ? -9.702 -21.955 -0.574 1.00 95.62 181 ASP A N 1
ATOM 1457 C CA . ASP A 1 181 ? -9.455 -22.232 -1.996 1.00 95.62 181 ASP A CA 1
ATOM 1458 C C . ASP A 1 181 ? -8.116 -22.940 -2.234 1.00 95.62 181 ASP A C 1
ATOM 1460 O O . ASP A 1 181 ? -7.833 -23.368 -3.352 1.00 95.62 181 ASP A O 1
ATOM 1464 N N . ARG A 1 182 ? -7.285 -23.120 -1.194 1.00 95.31 182 ARG A N 1
ATOM 1465 C CA . ARG A 1 182 ? -5.969 -23.762 -1.312 1.00 95.31 182 ARG A CA 1
ATOM 1466 C C . ARG A 1 182 ? -5.979 -25.071 -2.120 1.00 95.31 182 ARG A C 1
ATOM 1468 O O . ARG A 1 182 ? -5.047 -25.228 -2.907 1.00 95.31 182 ARG A O 1
ATOM 1475 N N . PRO A 1 183 ? -6.946 -26.002 -1.991 1.00 96.75 183 PRO A N 1
ATOM 1476 C CA . PRO A 1 183 ? -6.973 -27.224 -2.801 1.00 96.75 183 PRO A CA 1
ATOM 1477 C C . PRO A 1 183 ? -7.060 -26.990 -4.319 1.00 96.75 183 PRO A C 1
ATOM 1479 O O . PRO A 1 183 ? -6.703 -27.883 -5.081 1.00 96.75 183 PRO A O 1
ATOM 1482 N N . PHE A 1 184 ? -7.507 -25.809 -4.755 1.00 96.69 184 PHE A N 1
ATOM 1483 C CA . PHE A 1 184 ? -7.662 -25.433 -6.164 1.00 96.69 184 PHE A CA 1
ATOM 1484 C C . PHE A 1 184 ? -6.537 -24.528 -6.687 1.00 96.69 184 PHE A C 1
ATOM 1486 O O . PHE A 1 184 ? -6.472 -24.272 -7.887 1.00 96.69 184 PHE A O 1
ATOM 1493 N N . ILE A 1 185 ? -5.640 -24.059 -5.813 1.00 95.50 185 ILE A N 1
ATOM 1494 C CA . ILE A 1 185 ? -4.494 -23.222 -6.186 1.00 95.50 185 ILE A CA 1
ATOM 1495 C C . ILE A 1 185 ? -3.266 -24.129 -6.403 1.00 95.50 185 ILE A C 1
ATOM 1497 O O . ILE A 1 185 ? -2.861 -24.828 -5.463 1.00 95.50 185 ILE A O 1
ATOM 1501 N N . PRO A 1 186 ? -2.675 -24.154 -7.616 1.00 90.94 186 PRO A N 1
ATOM 1502 C CA . PRO A 1 186 ? -1.520 -24.996 -7.926 1.00 90.94 186 PRO A CA 1
ATOM 1503 C C . PRO A 1 186 ? -0.263 -24.558 -7.158 1.00 90.94 186 PRO A C 1
ATOM 1505 O O . PRO A 1 186 ? -0.163 -23.414 -6.714 1.00 90.94 186 PRO A O 1
ATOM 1508 N N . TYR A 1 187 ? 0.668 -25.501 -6.986 1.00 68.88 187 TYR A N 1
ATOM 1509 C CA . TYR A 1 187 ? 1.980 -25.301 -6.359 1.00 68.88 187 TYR A CA 1
ATOM 1510 C C . TYR A 1 187 ? 3.076 -25.272 -7.420 1.00 68.88 187 TYR A C 1
ATOM 1512 O O . TYR A 1 187 ? 2.989 -26.117 -8.341 1.00 68.88 187 TYR A O 1
#